Protein AF-0000000084433617 (afdb_homodimer)

Secondary structure (DSSP, 8-state):
-BHHHHHHH------B-SPPPPHHHHHHHHHHHHHS--GGG---EEEEEE--HHHHHHHHTSSSSS-GGGGG-SEEEEEEEETTT-S-HHHHHHHHHHHHHHHHHHTT-EEEEEE-TT-B-TTS-BHHHHHHHHHT--TTEEEEEEEEEE-BSS--PPP-GGG--GGGEEE--/-BHHHHHHH------B-SPPPPHHHHHHHHHHHHHS--GGG---EEEEEE--HHHHHHHHTSSSSS-GGGGG-SEEEEEEEETTT-S-HHHHHHHHHHHHHHHHHHTT-EEEEEE-TT-B-TTS-BHHHHHHHHHT--TTEEEEEEEEEE-BSS--PPP-GGG--GGGEEE--

Organism: NCBI:txid230361

pLDDT: mean 98.03, std 2.32, range [72.56, 98.94]

Solvent-accessible surface area (backbone atoms only — not comparable to full-atom values): 17835 Å² total; per-residue (Å²): 86,42,43,80,56,41,62,28,50,54,63,78,40,70,48,46,40,90,52,75,69,45,70,67,57,51,49,51,23,49,49,34,30,57,53,36,70,34,78,91,68,55,66,42,55,34,39,38,36,42,54,40,62,71,57,32,40,54,60,14,56,35,35,58,70,85,29,59,52,40,46,56,34,49,34,32,35,44,41,32,18,32,53,88,64,32,92,51,38,58,46,34,45,30,32,18,50,46,36,23,52,52,40,26,46,54,72,66,34,24,27,28,83,32,78,22,56,96,36,36,19,75,85,64,43,52,17,39,58,51,50,32,61,75,72,68,54,60,84,56,48,43,40,50,36,34,37,33,29,18,28,53,56,73,83,75,83,53,60,56,84,82,73,46,65,71,84,38,57,40,76,75,90,86,42,45,80,57,41,62,28,48,54,63,79,40,71,49,46,41,89,52,73,68,47,71,68,57,51,48,53,24,50,50,34,31,55,55,37,72,35,77,92,67,57,66,41,54,34,38,37,35,42,54,39,64,69,57,33,41,55,59,15,55,35,35,57,70,84,28,61,51,40,47,57,34,48,34,34,35,44,40,31,18,31,52,88,63,32,92,52,38,57,46,34,44,30,31,17,50,46,36,23,50,52,40,26,46,54,74,65,33,26,27,30,83,30,77,22,56,96,36,36,18,76,86,64,44,53,16,38,59,50,50,32,61,74,72,66,54,62,82,57,47,43,41,50,34,34,38,32,28,18,29,53,56,74,85,75,84,52,59,55,83,81,73,46,65,71,84,39,55,39,77,77,93

Sequence (346 aa):
MEFDDLILKRRSIRKFTHDKVSKDQLNKILEAGLLAPTAMNRKPCNFLIVTNKDKLVELSEVKEHGSKFLKDADKAIVVTASTLEADTWIEDSSIALTFMHLMAANIGVGSCWIQMHLRKSSGGENSEKLVRDIVKIDEHYRIVGILALGIPDGDVKPHTLEDIDKNKVHFLFMEFDDLILKRRSIRKFTHDKVSKDQLNKILEAGLLAPTAMNRKPCNFLIVTNKDKLVELSEVKEHGSKFLKDADKAIVVTASTLEADTWIEDSSIALTFMHLMAANIGVGSCWIQMHLRKSSGGENSEKLVRDIVKIDEHYRIVGILALGIPDGDVKPHTLEDIDKNKVHFLF

Foldseek 3Di:
DDPVVLQQAQDQFLAFDPDAQDPVLVVQLVVQLQPFADDVNLSFKDKDKAQDLVLQCQLLQFFADDRVSSSVFRMKIFIKGACVRDVCRLVSSVRSLVSSSSSCSVVQKHKHWAAQPPGGGPVRHRSQVSNCVSSVHDPRITTGTMMGIHHHDDGDRTHDPVPDDCVVDDDDD/DDPVVLQQAQDQFLAFDPDAQDPVLVVQLVVLLQPFADVVNLSFKDKDKAQDLV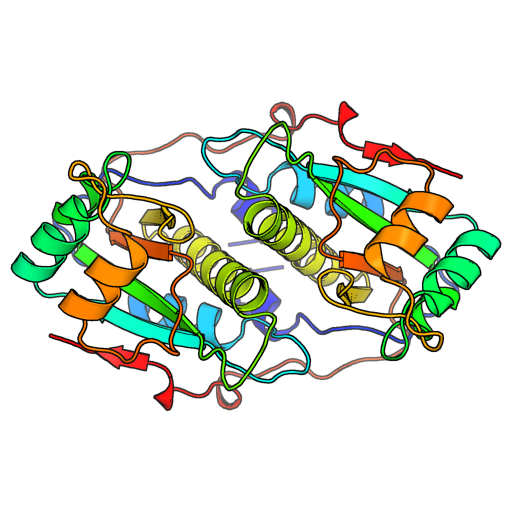LQCQLLQFFADDRVSSSVFRMKIFIKGACVRDVCRLVSSVRSLVSSSSSCSVVQKHKHWAAQPPGGGPVRHRSQVSNCVSRVHDPRITTGTMMGIHHHDDGDRTHDPVPDDCVVDDDDD

InterPro domains:
  IPR000415 Nitroreductase-like [G3DSA:3.40.109.10] (5-172)
  IPR000415 Nitroreductase-like [SSF55469] (1-165)
  IPR029479 Nitroreductase [PF00881] (7-61)
  IPR029479 Nitroreductase [PF00881] (65-150)

Radius of gyration: 19.4 Å; Cα contacts (8 Å, |Δi|>4): 755; chains: 2; bounding box: 39×54×44 Å

Structure (mmCIF, N/CA/C/O backbone):
data_AF-0000000084433617-model_v1
#
loop_
_entity.id
_entity.type
_entity.pdbx_description
1 polymer 'Nitroreductase family protein'
#
loop_
_atom_site.group_PDB
_atom_site.id
_atom_site.type_symbol
_atom_site.label_atom_id
_atom_site.label_alt_id
_atom_site.label_comp_id
_atom_site.label_asym_id
_atom_site.label_entity_id
_atom_site.label_seq_id
_atom_site.pdbx_PDB_ins_code
_atom_site.Cartn_x
_atom_site.Cartn_y
_atom_site.Cartn_z
_atom_site.occupancy
_atom_site.B_iso_or_equiv
_atom_site.auth_seq_id
_atom_site.auth_comp_id
_atom_site.auth_asym_id
_atom_site.auth_atom_id
_atom_site.pdbx_PDB_model_num
ATOM 1 N N . MET A 1 1 ? -16.859 7.016 -6.199 1 96 1 MET A N 1
ATOM 2 C CA . MET A 1 1 ? -16.469 6.832 -7.598 1 96 1 MET A CA 1
ATOM 3 C C . MET A 1 1 ? -16.094 5.379 -7.875 1 96 1 MET A C 1
ATOM 5 O O . MET A 1 1 ? -15.773 4.633 -6.949 1 96 1 MET A O 1
ATOM 9 N N . GLU A 1 2 ? -16.172 4.965 -9.172 1 98.5 2 GLU A N 1
ATOM 10 C CA . GLU A 1 2 ? -15.734 3.629 -9.562 1 98.5 2 GLU A CA 1
ATOM 11 C C . GLU A 1 2 ? -14.211 3.504 -9.461 1 98.5 2 GLU A C 1
ATOM 13 O O . GLU A 1 2 ? -13.484 4.441 -9.797 1 98.5 2 GLU A O 1
ATOM 18 N N . PHE A 1 3 ? -13.805 2.328 -9.078 1 98.88 3 PHE A N 1
ATOM 19 C CA . PHE A 1 3 ? -12.391 2.131 -8.805 1 98.88 3 PHE A CA 1
ATOM 20 C C . PHE A 1 3 ? -11.555 2.363 -10.062 1 98.88 3 PHE A C 1
ATOM 22 O O . PHE A 1 3 ? -10.469 2.936 -10 1 98.88 3 PHE A O 1
ATOM 29 N N . ASP A 1 4 ? -12 1.999 -11.273 1 98.44 4 ASP A N 1
ATOM 30 C CA . ASP A 1 4 ? -11.281 2.188 -12.531 1 98.44 4 ASP A CA 1
ATOM 31 C C . ASP A 1 4 ? -10.969 3.664 -12.766 1 98.44 4 ASP A C 1
ATOM 33 O O . ASP A 1 4 ? -9.891 4.004 -13.25 1 98.44 4 ASP A O 1
ATOM 37 N N . ASP A 1 5 ? -11.891 4.461 -12.43 1 98.44 5 ASP A N 1
ATOM 38 C CA . ASP A 1 5 ? -11.703 5.902 -12.586 1 98.44 5 ASP A CA 1
ATOM 39 C C . ASP A 1 5 ? -10.797 6.461 -11.492 1 98.44 5 ASP A C 1
ATOM 41 O O . ASP A 1 5 ? -10 7.367 -11.742 1 98.44 5 ASP A O 1
ATOM 45 N N . LEU A 1 6 ? -10.93 5.914 -10.312 1 98.81 6 LEU A N 1
ATOM 46 C CA . LEU A 1 6 ? -10.242 6.422 -9.133 1 98.81 6 LEU A CA 1
ATOM 47 C C . LEU A 1 6 ? -8.727 6.297 -9.297 1 98.81 6 LEU A C 1
ATOM 49 O O . LEU A 1 6 ? -7.984 7.23 -8.977 1 98.81 6 LEU A O 1
ATOM 53 N N . ILE A 1 7 ? -8.227 5.172 -9.828 1 98.62 7 ILE A N 1
ATOM 54 C CA . ILE A 1 7 ? -6.785 4.934 -9.883 1 98.62 7 ILE A CA 1
ATOM 55 C C . ILE A 1 7 ? -6.164 5.789 -10.984 1 98.62 7 ILE A C 1
ATOM 57 O O . ILE A 1 7 ? -4.949 5.996 -11.008 1 98.62 7 ILE A O 1
ATOM 61 N N . LEU A 1 8 ? -6.945 6.281 -11.922 1 98.56 8 LEU A N 1
ATOM 62 C CA . LEU A 1 8 ? -6.461 7.242 -12.906 1 98.56 8 LEU A CA 1
ATOM 63 C C . LEU A 1 8 ? -6.465 8.656 -12.328 1 98.56 8 LEU A C 1
ATOM 65 O O . LEU A 1 8 ? -5.551 9.438 -12.594 1 98.56 8 LEU A O 1
ATOM 69 N N . LYS A 1 9 ? -7.418 8.961 -11.531 1 98.12 9 LYS A N 1
ATOM 70 C CA . LYS A 1 9 ? -7.68 10.32 -11.055 1 98.12 9 LYS A CA 1
ATOM 71 C C . LYS A 1 9 ? -6.773 10.672 -9.875 1 98.12 9 LYS A C 1
ATOM 73 O O . LYS A 1 9 ? -6.43 11.836 -9.68 1 98.12 9 LYS A O 1
ATOM 78 N N . ARG A 1 10 ? -6.473 9.688 -9.047 1 98.19 10 ARG A N 1
ATOM 79 C CA . ARG A 1 10 ? -5.68 9.945 -7.852 1 98.19 10 ARG A CA 1
ATOM 80 C C . ARG A 1 10 ? -4.367 10.633 -8.203 1 98.19 10 ARG A C 1
ATOM 82 O O . ARG A 1 10 ? -3.656 10.203 -9.109 1 98.19 10 ARG A O 1
ATOM 89 N N . ARG A 1 11 ? -4.055 11.727 -7.602 1 98.5 11 ARG A N 1
ATOM 90 C C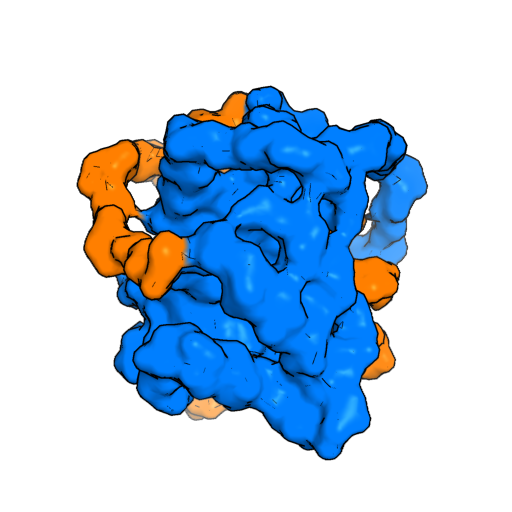A . ARG A 1 11 ? -2.812 12.492 -7.695 1 98.5 11 ARG A CA 1
ATOM 91 C C . ARG A 1 11 ? -2.32 12.914 -6.316 1 98.5 11 ARG A C 1
ATOM 93 O O . ARG A 1 11 ? -3.113 13.047 -5.383 1 98.5 11 ARG A O 1
ATOM 100 N N . SER A 1 12 ? -1.002 13.078 -6.25 1 98.5 12 SER A N 1
ATOM 101 C CA . SER A 1 12 ? -0.467 13.773 -5.078 1 98.5 12 SER A CA 1
ATOM 102 C C . SER A 1 12 ? -0.757 15.266 -5.141 1 98.5 12 SER A C 1
ATOM 104 O O . SER A 1 12 ? -0.246 15.969 -6.016 1 98.5 12 SER A O 1
ATOM 106 N N . ILE A 1 13 ? -1.595 15.703 -4.23 1 98.75 13 ILE A N 1
ATOM 107 C CA . ILE A 1 13 ? -2.006 17.109 -4.195 1 98.75 13 ILE A CA 1
ATOM 108 C C . ILE A 1 13 ? -1.221 17.844 -3.111 1 98.75 13 ILE A C 1
ATOM 110 O O . ILE A 1 13 ? -1.267 17.469 -1.938 1 98.75 13 ILE A O 1
ATOM 114 N N . ARG A 1 14 ? -0.536 18.969 -3.477 1 98.5 14 ARG A N 1
ATOM 115 C CA . ARG A 1 14 ? 0.363 19.641 -2.543 1 98.5 14 ARG A CA 1
ATOM 116 C C . ARG A 1 14 ? -0.031 21.094 -2.359 1 98.5 14 ARG A C 1
ATOM 118 O O . ARG A 1 14 ? 0.635 21.844 -1.634 1 98.5 14 ARG A O 1
ATOM 125 N N . LYS A 1 15 ? -1.048 21.484 -3.086 1 98.69 15 LYS A N 1
ATOM 126 C CA . LYS A 1 15 ? -1.619 22.828 -2.949 1 98.69 15 LYS A CA 1
ATOM 127 C C . LYS A 1 15 ? -3.062 22.766 -2.455 1 98.69 15 LYS A C 1
ATOM 129 O O . LYS A 1 15 ? -3.902 22.094 -3.068 1 98.69 15 LYS A O 1
ATOM 134 N N . PHE A 1 16 ? -3.363 23.516 -1.394 1 98.75 16 PHE A N 1
ATOM 135 C CA . PHE A 1 16 ? -4.66 23.422 -0.739 1 98.75 16 PHE A CA 1
ATOM 136 C C . PHE A 1 16 ? -5.312 24.797 -0.618 1 98.75 16 PHE A C 1
ATOM 138 O O . PHE A 1 16 ? -4.617 25.812 -0.498 1 98.75 16 PHE A O 1
ATOM 145 N N . THR A 1 17 ? -6.625 24.828 -0.704 1 98.5 17 THR A N 1
ATOM 146 C CA . THR A 1 17 ? -7.371 26.016 -0.335 1 98.5 17 THR A CA 1
ATOM 147 C C . THR A 1 17 ? -7.414 26.188 1.181 1 98.5 17 THR A C 1
ATOM 149 O O . THR A 1 17 ? -6.812 25.406 1.914 1 98.5 17 THR A O 1
ATOM 152 N N . HIS A 1 18 ? -8.195 27.188 1.633 1 97.75 18 HIS A N 1
ATOM 153 C CA . HIS A 1 18 ? -8.336 27.422 3.066 1 97.75 18 HIS A CA 1
ATOM 154 C C . HIS A 1 18 ? -9.547 26.672 3.627 1 97.75 18 HIS A C 1
ATOM 156 O O . HIS A 1 18 ? -9.773 26.672 4.84 1 97.75 18 HIS A O 1
ATOM 162 N N . ASP A 1 19 ? -10.289 26.047 2.76 1 98.12 19 ASP A N 1
ATOM 163 C CA . ASP A 1 19 ? -11.453 25.281 3.217 1 98.12 19 ASP A CA 1
ATOM 164 C C . ASP A 1 19 ? -11.031 24.094 4.07 1 98.12 19 ASP A C 1
ATOM 166 O O . ASP A 1 19 ? -9.953 23.531 3.871 1 98.12 19 ASP A O 1
ATOM 170 N N . LYS A 1 20 ? -11.922 23.719 4.941 1 98.38 20 LYS A N 1
ATOM 171 C CA . LYS A 1 20 ? -11.609 22.656 5.883 1 98.38 20 LYS A CA 1
ATOM 172 C C . LYS A 1 20 ? -12.094 21.297 5.367 1 98.38 20 LYS A C 1
ATOM 174 O O . LYS A 1 20 ? -13.133 21.219 4.715 1 98.38 20 LYS A O 1
ATOM 179 N N . VAL A 1 21 ? -11.297 20.297 5.602 1 98.75 21 VAL A N 1
ATOM 180 C CA . VAL A 1 21 ? -11.781 18.922 5.477 1 98.75 21 VAL A CA 1
ATOM 181 C C . VAL A 1 21 ? -12.82 18.641 6.562 1 98.75 21 VAL A C 1
ATOM 183 O O . VAL A 1 21 ? -12.523 18.766 7.754 1 98.75 21 VAL A O 1
ATOM 186 N N . SER A 1 22 ? -13.984 18.25 6.211 1 98.75 22 SER A N 1
ATOM 187 C CA . SER A 1 22 ? -15.055 18.062 7.18 1 98.75 22 SER A CA 1
ATOM 188 C C . SER A 1 22 ? -14.797 16.844 8.062 1 98.75 22 SER A C 1
ATOM 190 O O . SER A 1 22 ? -13.969 15.992 7.719 1 98.75 22 SER A O 1
ATOM 192 N N . LYS A 1 23 ? -15.516 16.828 9.141 1 98.12 23 LYS A N 1
ATOM 193 C CA . LYS A 1 23 ? -15.43 15.688 10.039 1 98.12 23 LYS A CA 1
ATOM 194 C C . LYS A 1 23 ? -15.828 14.398 9.32 1 98.12 23 LYS A C 1
ATOM 196 O O . LYS A 1 23 ? -15.188 13.359 9.5 1 98.12 23 LYS A O 1
ATOM 201 N N . ASP A 1 24 ? -16.844 14.5 8.531 1 98.56 24 ASP A N 1
ATOM 202 C CA . ASP A 1 24 ? -17.312 13.336 7.797 1 98.56 24 ASP A CA 1
ATOM 203 C C . ASP A 1 24 ? -16.266 12.852 6.801 1 98.56 24 ASP A C 1
ATOM 205 O O . ASP A 1 24 ? -16.016 11.648 6.688 1 98.56 24 ASP A O 1
ATOM 209 N N . GLN A 1 25 ? -15.664 13.781 6.109 1 98.81 25 GLN A N 1
ATOM 210 C CA . GLN A 1 25 ? -14.609 13.438 5.168 1 98.81 25 GLN A CA 1
ATOM 211 C C . GLN A 1 25 ? -13.438 12.766 5.879 1 98.81 25 GLN A C 1
ATOM 213 O O . GLN A 1 25 ? -12.938 11.734 5.426 1 98.81 25 GLN A O 1
ATOM 218 N N . LEU A 1 26 ? -13.008 13.336 6.984 1 98.81 26 LEU A N 1
ATOM 219 C CA . LEU A 1 26 ? -11.914 12.758 7.754 1 98.81 26 LEU A CA 1
ATOM 220 C C . LEU A 1 26 ? -12.266 11.352 8.227 1 98.81 26 LEU A C 1
ATOM 222 O O . LEU A 1 26 ? -11.438 10.438 8.141 1 98.81 26 LEU A O 1
ATOM 226 N N . ASN A 1 27 ? -13.484 11.203 8.68 1 98.5 27 ASN A N 1
ATOM 227 C CA . ASN A 1 27 ? -13.914 9.891 9.164 1 98.5 27 ASN A CA 1
ATOM 228 C C . ASN A 1 27 ? -13.859 8.836 8.062 1 98.5 27 ASN A C 1
ATOM 230 O O . ASN A 1 27 ? -13.422 7.711 8.297 1 98.5 27 ASN A O 1
ATOM 234 N N . LYS A 1 28 ? -14.266 9.188 6.891 1 98.75 28 LYS A N 1
ATOM 235 C CA . LYS A 1 28 ? -14.219 8.258 5.762 1 98.75 28 LYS A CA 1
ATOM 236 C C . LYS A 1 28 ? -12.781 7.863 5.434 1 98.75 28 LYS A C 1
ATOM 238 O O . LYS A 1 28 ? -12.508 6.695 5.156 1 98.75 28 LYS A O 1
ATOM 243 N N . ILE A 1 29 ? -11.922 8.812 5.461 1 98.94 29 ILE A N 1
ATOM 244 C CA . ILE A 1 29 ? -10.516 8.555 5.172 1 98.94 29 ILE A CA 1
ATOM 245 C C . ILE A 1 29 ? -9.93 7.625 6.234 1 98.94 29 ILE A C 1
ATOM 247 O O . ILE A 1 29 ? -9.234 6.66 5.91 1 98.94 29 ILE A O 1
ATOM 251 N N . LEU A 1 30 ? -10.273 7.848 7.496 1 98.88 30 LEU A N 1
ATOM 252 C CA . LEU A 1 30 ? -9.781 7.023 8.594 1 98.88 30 LEU A CA 1
ATOM 253 C C . LEU A 1 30 ? -10.367 5.621 8.523 1 98.88 30 LEU A C 1
ATOM 255 O O . LEU A 1 30 ? -9.672 4.637 8.789 1 98.88 30 LEU A O 1
ATOM 259 N N . GLU A 1 31 ? -11.648 5.531 8.18 1 98.81 31 GLU A N 1
ATOM 260 C CA . GLU A 1 31 ? -12.273 4.227 8.008 1 98.81 31 GLU A CA 1
ATOM 261 C C . GLU A 1 31 ? -11.539 3.387 6.973 1 98.81 31 GLU A C 1
ATOM 263 O O . GLU A 1 31 ? -11.328 2.189 7.172 1 98.81 31 GLU A O 1
ATOM 268 N N . ALA A 1 32 ? -11.125 4.008 5.883 1 98.88 32 ALA A N 1
ATOM 269 C CA . ALA A 1 32 ? -10.375 3.297 4.855 1 98.88 32 ALA A CA 1
ATOM 270 C C . ALA A 1 32 ? -9.062 2.748 5.418 1 98.88 32 ALA A C 1
ATOM 272 O O . ALA A 1 32 ? -8.711 1.594 5.168 1 98.88 32 ALA A O 1
ATOM 273 N N . GLY A 1 33 ? -8.352 3.562 6.184 1 98.88 33 GLY A N 1
ATOM 274 C CA . GLY A 1 33 ? -7.125 3.104 6.812 1 98.88 33 GLY A CA 1
ATOM 275 C C . GLY A 1 33 ? -7.336 1.938 7.758 1 98.88 33 GLY A C 1
ATOM 276 O O . GLY A 1 33 ? -6.531 1.008 7.797 1 98.88 33 GLY A O 1
ATOM 277 N N . LEU A 1 34 ? -8.422 1.98 8.477 1 98.81 34 LEU A N 1
ATOM 278 C CA . LEU A 1 34 ? -8.711 0.968 9.484 1 98.81 34 LEU A CA 1
ATOM 279 C C . LEU A 1 34 ? -9.164 -0.334 8.836 1 98.81 34 LEU A C 1
ATOM 281 O O . LEU A 1 34 ? -9.07 -1.403 9.438 1 98.81 34 LEU A O 1
ATOM 285 N N . LEU A 1 35 ? -9.664 -0.259 7.621 1 98.69 35 LEU A N 1
ATOM 286 C CA . LEU A 1 35 ? -10.125 -1.436 6.891 1 98.69 35 LEU A CA 1
ATOM 287 C C . LEU A 1 35 ? -8.977 -2.064 6.102 1 98.69 35 LEU A C 1
ATOM 289 O O . LEU A 1 35 ? -9.117 -3.176 5.582 1 98.69 35 LEU A O 1
ATOM 293 N N . ALA A 1 36 ? -7.836 -1.339 5.969 1 98.75 36 ALA A N 1
ATOM 294 C CA . ALA A 1 36 ? -6.699 -1.86 5.215 1 98.75 36 ALA A CA 1
ATOM 295 C C . ALA A 1 36 ? -6.227 -3.193 5.789 1 98.75 36 ALA A C 1
ATOM 297 O O . ALA A 1 36 ? -6.164 -3.363 7.008 1 98.75 36 ALA A O 1
ATOM 298 N N . PRO A 1 37 ? -5.926 -4.188 4.926 1 98.69 37 PRO A N 1
ATOM 299 C CA . PRO A 1 37 ? -5.398 -5.457 5.434 1 98.69 37 PRO A CA 1
ATOM 300 C C . PRO A 1 37 ? -4.004 -5.32 6.039 1 98.69 37 PRO A C 1
ATOM 302 O O . PRO A 1 37 ? -3.268 -4.391 5.691 1 98.69 37 PRO A O 1
ATOM 305 N N . THR A 1 38 ? -3.684 -6.223 6.988 1 98.56 38 THR A N 1
ATOM 306 C CA . THR A 1 38 ? -2.355 -6.344 7.578 1 98.56 38 THR A CA 1
ATOM 307 C C . THR A 1 38 ? -1.924 -7.809 7.637 1 98.56 38 THR A C 1
ATOM 309 O O . THR A 1 38 ? -2.76 -8.711 7.57 1 98.56 38 THR A O 1
ATOM 312 N N . ALA A 1 39 ? -0.597 -7.934 7.633 1 98.31 39 ALA A N 1
ATOM 313 C CA . ALA A 1 39 ? -0.086 -9.289 7.801 1 98.31 39 ALA A CA 1
ATOM 314 C C . ALA A 1 39 ? -0.7 -9.961 9.023 1 98.31 39 ALA A C 1
ATOM 316 O O . ALA A 1 39 ? -0.692 -9.391 10.117 1 98.31 39 ALA A O 1
ATOM 317 N N . MET A 1 40 ? -1.353 -11.109 8.766 1 97.38 40 MET A N 1
ATOM 318 C CA . MET A 1 40 ? -1.927 -11.945 9.812 1 97.38 40 MET A CA 1
ATOM 319 C C . MET A 1 40 ? -3.004 -11.188 10.586 1 97.38 40 MET A C 1
ATOM 321 O O . MET A 1 40 ? -3.328 -11.539 11.719 1 97.38 40 MET A O 1
ATOM 325 N N . ASN A 1 41 ? -3.457 -10.102 10.023 1 97.19 41 ASN A N 1
ATOM 326 C CA . ASN A 1 41 ? -4.5 -9.289 10.633 1 97.19 41 ASN A CA 1
ATOM 327 C C . ASN A 1 41 ? -4.082 -8.781 12.016 1 97.19 41 ASN A C 1
ATOM 329 O O . ASN A 1 41 ? -4.906 -8.703 12.922 1 97.19 41 ASN A O 1
ATOM 333 N N . ARG A 1 42 ? -2.812 -8.406 12.141 1 98.19 42 ARG A N 1
ATOM 334 C CA . ARG A 1 42 ? -2.268 -7.992 13.43 1 98.19 42 ARG A CA 1
ATOM 335 C C . ARG A 1 42 ? -2.643 -6.547 13.742 1 98.19 42 ARG A C 1
ATOM 337 O O . ARG A 1 42 ? -2.564 -6.113 14.898 1 98.19 42 ARG A O 1
ATOM 344 N N . LYS A 1 43 ? -2.961 -5.762 12.766 1 98.31 43 LYS A N 1
ATOM 345 C CA . LYS A 1 43 ? -3.445 -4.391 12.898 1 98.31 43 LYS A CA 1
ATOM 346 C C . LYS A 1 43 ? -2.486 -3.547 13.734 1 98.31 43 LYS A C 1
ATOM 348 O O . LYS A 1 43 ? -2.889 -2.939 14.727 1 98.31 43 LYS A O 1
ATOM 353 N N . PRO A 1 44 ? -1.208 -3.432 13.273 1 98.81 44 PRO A N 1
ATOM 354 C CA . PRO A 1 44 ? -0.215 -2.717 14.078 1 98.81 44 PRO A CA 1
ATOM 355 C C . PRO A 1 44 ? -0.33 -1.199 13.945 1 98.81 44 PRO A C 1
ATOM 357 O O . PRO A 1 44 ? 0.303 -0.461 14.703 1 98.81 44 PRO A O 1
ATOM 360 N N . CYS A 1 45 ? -1.11 -0.699 13.039 1 98.88 45 CYS A N 1
ATOM 361 C CA . CYS A 1 45 ? -1.102 0.711 12.672 1 98.88 45 CYS A CA 1
ATOM 362 C C . CYS A 1 45 ? -1.989 1.527 13.602 1 98.88 45 CYS A C 1
ATOM 364 O O . CYS A 1 45 ? -3.037 1.052 14.039 1 98.88 45 CYS A O 1
ATOM 366 N N . ASN A 1 46 ? -1.553 2.711 13.883 1 98.81 46 ASN A N 1
ATOM 367 C CA . ASN A 1 46 ? -2.311 3.777 14.523 1 98.81 46 ASN A CA 1
ATOM 368 C C . ASN A 1 46 ? -2.264 5.07 13.719 1 98.81 46 ASN A C 1
ATOM 370 O O . ASN A 1 46 ? -1.305 5.312 12.984 1 98.81 46 ASN A O 1
ATOM 374 N N . PHE A 1 47 ? -3.309 5.848 13.898 1 98.88 47 PHE A N 1
ATOM 375 C CA . PHE A 1 47 ? -3.461 7.074 13.125 1 98.88 47 PHE A CA 1
ATOM 376 C C . PHE A 1 47 ? -3.555 8.281 14.047 1 98.88 47 PHE A C 1
ATOM 378 O O . PHE A 1 47 ? -4.535 8.438 14.781 1 98.88 47 PHE A O 1
ATOM 385 N N . LEU A 1 48 ? -2.527 9.102 14.039 1 98.81 48 LEU A N 1
ATOM 386 C CA . LEU A 1 48 ? -2.492 10.328 14.828 1 98.81 48 LEU A CA 1
ATOM 387 C C . LEU A 1 48 ? -2.908 11.531 13.992 1 98.81 48 LEU A C 1
ATOM 389 O O . LEU A 1 48 ? -2.221 11.891 13.031 1 98.81 48 LEU A O 1
ATOM 393 N N . ILE A 1 49 ? -4.016 12.156 14.344 1 98.81 49 ILE A N 1
ATOM 394 C CA . ILE A 1 49 ? -4.539 13.289 13.594 1 98.81 49 ILE A CA 1
ATOM 395 C C . ILE A 1 49 ? -3.967 14.594 14.148 1 98.81 49 ILE A C 1
ATOM 397 O O . ILE A 1 49 ? -4.074 14.859 15.352 1 98.81 49 ILE A O 1
ATOM 401 N N . VAL A 1 50 ? -3.375 15.344 13.289 1 98.44 50 VAL A N 1
ATOM 402 C CA . VAL A 1 50 ? -2.812 16.641 13.648 1 98.44 50 VAL A CA 1
ATOM 403 C C . VAL A 1 50 ? -3.625 17.75 13 1 98.44 50 VAL A C 1
ATOM 405 O O . VAL A 1 50 ? -3.709 17.828 11.766 1 98.44 50 VAL A O 1
ATOM 408 N N . THR A 1 51 ? -4.203 18.625 13.812 1 96.75 51 THR A N 1
ATOM 409 C CA . THR A 1 51 ? -5.012 19.734 13.289 1 96.75 51 THR A CA 1
ATOM 410 C C . THR A 1 51 ? -4.43 21.078 13.711 1 96.75 51 THR A C 1
ATOM 412 O O . THR A 1 51 ? -4.801 22.109 13.156 1 96.75 51 THR A O 1
ATOM 415 N N . ASN A 1 52 ? -3.535 20.969 14.703 1 96.75 52 ASN A N 1
ATOM 416 C CA . ASN A 1 52 ? -2.9 22.188 15.188 1 96.75 52 ASN A CA 1
ATOM 417 C C . ASN A 1 52 ? -1.95 22.781 14.148 1 96.75 52 ASN A C 1
ATOM 419 O O . ASN A 1 52 ? -1.017 22.109 13.703 1 96.75 52 ASN A O 1
ATOM 423 N N . LYS A 1 53 ? -2.145 24.062 13.828 1 96.94 53 LYS A N 1
ATOM 424 C CA . LYS A 1 53 ? -1.382 24.703 12.758 1 96.94 53 LYS A CA 1
ATOM 425 C C . LYS A 1 53 ? 0.097 24.797 13.125 1 96.94 53 LYS A C 1
ATOM 427 O O . LYS A 1 53 ? 0.965 24.641 12.266 1 96.94 53 LYS A O 1
ATOM 432 N N . ASP A 1 54 ? 0.394 25.078 14.328 1 97.38 54 ASP A N 1
ATOM 433 C CA . ASP A 1 54 ? 1.789 25.156 14.75 1 97.38 54 ASP A CA 1
ATOM 434 C C . ASP A 1 54 ? 2.496 23.812 14.586 1 97.38 54 ASP A C 1
ATOM 436 O O . ASP A 1 54 ? 3.66 23.766 14.18 1 97.38 54 ASP A O 1
ATOM 440 N N . LYS A 1 55 ? 1.805 22.75 14.906 1 97.88 55 LYS A N 1
ATOM 441 C CA . LYS A 1 55 ? 2.379 21.406 14.758 1 97.88 55 LYS A CA 1
ATOM 442 C C . LYS A 1 55 ? 2.549 21.047 13.289 1 97.88 55 LYS A C 1
ATOM 444 O O . LYS A 1 55 ? 3.518 20.375 12.922 1 97.88 55 LYS A O 1
ATOM 449 N N . LEU A 1 56 ? 1.598 21.438 12.492 1 98.31 56 LEU A N 1
ATOM 450 C CA . LEU A 1 56 ? 1.747 21.203 11.062 1 98.31 56 LEU A CA 1
ATOM 451 C C . LEU A 1 56 ? 2.986 21.906 10.523 1 98.31 56 LEU A C 1
ATOM 453 O O . LEU A 1 56 ? 3.711 21.359 9.688 1 98.31 56 LEU A O 1
ATOM 457 N N . VAL A 1 57 ? 3.23 23.125 10.992 1 98.44 57 VAL A N 1
ATOM 458 C CA . VAL A 1 57 ? 4.418 23.859 10.578 1 98.44 57 VAL A CA 1
ATOM 459 C C . VAL A 1 57 ? 5.672 23.125 11.047 1 98.44 57 VAL A C 1
ATOM 461 O O . VAL A 1 57 ? 6.621 22.953 10.273 1 98.44 57 VAL A O 1
ATOM 464 N N . GLU A 1 58 ? 5.68 22.672 12.305 1 98 58 GLU A N 1
ATOM 465 C CA . GLU A 1 58 ? 6.816 21.906 12.812 1 98 58 GLU A CA 1
ATOM 466 C C . GLU A 1 58 ? 7.07 20.672 11.969 1 98 58 GLU A C 1
ATOM 468 O O . GLU A 1 58 ? 8.211 20.391 11.586 1 98 58 GLU A O 1
ATOM 473 N N . LEU A 1 59 ? 6.039 19.938 11.672 1 98.56 59 LEU A N 1
ATOM 474 C CA . LEU A 1 59 ? 6.148 18.703 10.906 1 98.56 59 LEU A CA 1
ATOM 475 C C . LEU A 1 59 ? 6.645 18.984 9.492 1 98.56 59 LEU A C 1
ATOM 477 O O . LEU A 1 59 ? 7.328 18.141 8.891 1 98.56 59 LEU A O 1
ATOM 481 N N . SER A 1 60 ? 6.32 20.141 8.938 1 98.62 60 SER A N 1
ATOM 482 C CA . SER A 1 60 ? 6.719 20.484 7.578 1 98.62 60 SER A CA 1
ATOM 483 C C . SER A 1 60 ? 8.227 20.656 7.473 1 98.62 60 SER A C 1
ATOM 485 O O . SER A 1 60 ? 8.789 20.641 6.371 1 98.62 60 SER A O 1
ATOM 487 N N . GLU A 1 61 ? 8.906 20.719 8.586 1 98.38 61 GLU A N 1
ATOM 488 C CA . GLU A 1 61 ? 10.328 21.062 8.602 1 98.38 61 GLU A CA 1
ATOM 489 C C . GLU A 1 61 ? 11.172 19.844 8.945 1 98.38 61 GLU A C 1
ATOM 491 O O . GLU A 1 61 ? 12.406 19.922 8.984 1 98.38 61 GLU A O 1
ATOM 496 N N . VAL A 1 62 ? 10.602 18.719 9.133 1 98.25 62 VAL A N 1
ATOM 497 C CA . VAL A 1 62 ? 11.328 17.578 9.68 1 98.25 62 VAL A CA 1
ATOM 498 C C . VAL A 1 62 ? 12.031 16.828 8.555 1 98.25 62 VAL A C 1
ATOM 500 O O . VAL A 1 62 ? 12.719 15.82 8.797 1 98.25 62 VAL A O 1
ATOM 503 N N . LYS A 1 63 ? 11.805 17.188 7.344 1 97.44 63 LYS A N 1
ATOM 504 C CA . LYS A 1 63 ? 12.453 16.609 6.168 1 97.44 63 LYS A CA 1
ATOM 505 C C . LYS A 1 63 ? 13.156 17.688 5.344 1 97.44 63 LYS A C 1
ATOM 507 O O . LYS A 1 63 ? 12.688 18.828 5.273 1 97.44 63 LYS A O 1
ATOM 512 N N . GLU A 1 64 ? 14.242 17.25 4.68 1 97.19 64 GLU A N 1
ATOM 513 C CA . GLU A 1 64 ? 15.008 18.188 3.879 1 97.19 64 GLU A CA 1
ATOM 514 C C . GLU A 1 64 ? 14.203 18.672 2.674 1 97.19 64 GLU A C 1
ATOM 516 O O . GLU A 1 64 ? 14.242 19.859 2.334 1 97.19 64 GLU A O 1
ATOM 521 N N . HIS A 1 65 ? 13.531 17.719 2.035 1 96.12 65 HIS A N 1
ATOM 522 C CA . HIS A 1 65 ? 12.781 18.047 0.83 1 96.12 65 HIS A CA 1
ATOM 523 C C . HIS A 1 65 ? 11.398 17.406 0.847 1 96.12 65 HIS A C 1
ATOM 525 O O . HIS A 1 65 ? 11.211 16.344 1.429 1 96.12 65 HIS A O 1
ATOM 531 N N . GLY A 1 66 ? 10.453 18.094 0.3 1 97.12 66 GLY A N 1
ATOM 532 C CA . GLY A 1 66 ? 9.203 17.438 -0.071 1 97.12 66 GLY A CA 1
ATOM 533 C C . GLY A 1 66 ? 8.148 17.516 1.018 1 97.12 66 GLY A C 1
ATOM 534 O O . GLY A 1 66 ? 7.082 16.906 0.9 1 97.12 66 GLY A O 1
ATOM 535 N N . SER A 1 67 ? 8.359 18.312 2.109 1 98.44 67 SER A N 1
ATOM 536 C CA . SER A 1 67 ? 7.379 18.297 3.189 1 98.44 67 SER A CA 1
ATOM 537 C C . SER A 1 67 ? 6.883 19.719 3.49 1 98.44 67 SER A C 1
ATOM 539 O O . SER A 1 67 ? 5.965 19.891 4.293 1 98.44 67 SER A O 1
ATOM 541 N N . LYS A 1 68 ? 7.418 20.719 2.852 1 98.38 68 LYS A N 1
ATOM 542 C CA . LYS A 1 68 ? 7.152 22.109 3.211 1 98.38 68 LYS A CA 1
ATOM 543 C C . LYS A 1 68 ? 5.676 22.453 3.039 1 98.38 68 LYS A C 1
ATOM 545 O O . LYS A 1 68 ? 5.117 23.234 3.814 1 98.38 68 LYS A O 1
ATOM 550 N N . PHE A 1 69 ? 5.047 21.859 2.066 1 98.62 69 PHE A N 1
ATOM 551 C CA . PHE A 1 69 ? 3.658 22.188 1.77 1 98.62 69 PHE A CA 1
ATOM 552 C C . PHE A 1 69 ? 2.74 21.734 2.898 1 98.62 69 PHE A C 1
ATOM 554 O O . PHE A 1 69 ? 1.575 22.125 2.953 1 98.62 69 PHE A O 1
ATOM 561 N N . LEU A 1 70 ? 3.273 20.891 3.803 1 98.69 70 LEU A N 1
ATOM 562 C CA . LEU A 1 70 ? 2.477 20.375 4.914 1 98.69 70 LEU A CA 1
ATOM 563 C C . LEU A 1 70 ? 1.991 21.516 5.805 1 98.69 70 LEU A C 1
ATOM 565 O O . LEU A 1 70 ? 0.922 21.422 6.41 1 98.69 70 LEU A O 1
ATOM 569 N N . LYS A 1 71 ? 2.684 22.625 5.875 1 98.5 71 LYS A N 1
ATOM 570 C CA . LYS A 1 71 ? 2.299 23.766 6.703 1 98.5 71 LYS A CA 1
ATOM 571 C C . LYS A 1 71 ? 0.982 24.375 6.227 1 98.5 71 LYS A C 1
ATOM 573 O O . LYS A 1 71 ? 0.288 25.047 6.996 1 98.5 71 LYS A O 1
ATOM 578 N N . ASP A 1 72 ? 0.596 24.125 4.914 1 98.44 72 ASP A N 1
ATOM 579 C CA . ASP A 1 72 ? -0.603 24.703 4.312 1 98.44 72 ASP A CA 1
ATOM 580 C C . ASP A 1 72 ? -1.752 23.688 4.309 1 98.44 72 ASP A C 1
ATOM 582 O O . ASP A 1 72 ? -2.863 24.016 3.877 1 98.44 72 ASP A O 1
ATOM 586 N N . ALA A 1 73 ? -1.481 22.453 4.773 1 98.75 73 ALA A N 1
ATOM 587 C CA . ALA A 1 73 ? -2.531 21.453 4.855 1 98.75 73 ALA A CA 1
ATOM 588 C C . ALA A 1 73 ? -3.562 21.812 5.918 1 98.75 73 ALA A C 1
ATOM 590 O O . ALA A 1 73 ? -3.268 22.578 6.84 1 98.75 73 ALA A O 1
ATOM 591 N N . ASP A 1 74 ? -4.77 21.328 5.746 1 98.75 74 ASP A N 1
ATOM 592 C CA . ASP A 1 74 ? -5.789 21.516 6.777 1 98.75 74 ASP A CA 1
ATOM 593 C C . ASP A 1 74 ? -5.523 20.594 7.973 1 98.75 74 ASP A C 1
ATOM 595 O O . ASP A 1 74 ? -5.664 21.016 9.125 1 98.75 74 ASP A O 1
ATOM 599 N N . LYS A 1 75 ? -5.203 19.328 7.695 1 98.06 75 LYS A N 1
ATOM 600 C CA . LYS A 1 75 ? -4.875 18.297 8.688 1 98.06 75 LYS A CA 1
ATOM 601 C C . LYS A 1 75 ? -3.809 17.344 8.156 1 98.06 75 LYS A C 1
ATOM 603 O O . LYS A 1 75 ? -3.482 17.375 6.965 1 98.06 75 LYS A O 1
ATOM 608 N N . ALA A 1 76 ? -3.277 16.625 9.102 1 98.81 76 ALA A N 1
ATOM 609 C CA . ALA A 1 76 ? -2.369 15.547 8.734 1 98.81 76 ALA A CA 1
ATOM 610 C C . ALA A 1 76 ? -2.662 14.289 9.547 1 98.81 76 ALA A C 1
ATOM 612 O O . ALA A 1 76 ? -3.207 14.367 10.648 1 98.81 76 ALA A O 1
ATOM 613 N N . ILE A 1 77 ? -2.396 13.203 8.961 1 98.94 77 ILE A N 1
ATOM 614 C CA . ILE A 1 77 ? -2.447 11.922 9.664 1 98.94 77 ILE A CA 1
ATOM 615 C C . ILE A 1 77 ? -1.046 11.32 9.734 1 98.94 77 ILE A C 1
ATOM 617 O O . ILE A 1 77 ? -0.466 10.961 8.711 1 98.94 77 ILE A O 1
ATOM 621 N N . VAL A 1 78 ? -0.456 11.266 10.898 1 98.94 78 VAL A N 1
ATOM 622 C CA . VAL A 1 78 ? 0.778 10.516 11.109 1 98.94 78 VAL A CA 1
ATOM 623 C C . VAL A 1 78 ? 0.461 9.031 11.273 1 98.94 78 VAL A C 1
ATOM 625 O O . VAL A 1 78 ? -0.177 8.633 12.25 1 98.94 78 VAL A O 1
ATOM 628 N N . VAL A 1 79 ? 0.912 8.234 10.352 1 98.94 79 VAL A N 1
ATOM 629 C CA . VAL A 1 79 ? 0.655 6.801 10.398 1 98.94 79 VAL A CA 1
ATOM 630 C C . VAL A 1 79 ? 1.781 6.094 11.148 1 98.94 79 VAL A C 1
ATOM 632 O O . VAL A 1 79 ? 2.932 6.102 10.703 1 98.94 79 VAL A O 1
ATOM 635 N N . THR A 1 80 ? 1.482 5.48 12.234 1 98.81 80 THR A N 1
ATOM 636 C CA . THR A 1 80 ? 2.467 4.777 13.047 1 98.81 80 THR A CA 1
ATOM 637 C C . THR A 1 80 ? 2.137 3.291 13.133 1 98.81 80 THR A C 1
ATOM 639 O O . THR A 1 80 ? 0.988 2.893 12.93 1 98.81 80 THR A O 1
ATOM 642 N N . ALA A 1 81 ? 3.17 2.52 13.352 1 98.94 81 ALA A N 1
ATOM 643 C CA . ALA A 1 81 ? 2.969 1.086 13.531 1 98.94 81 ALA A CA 1
ATOM 644 C C . ALA A 1 81 ? 3.896 0.535 14.617 1 98.94 81 ALA A C 1
ATOM 646 O O . ALA A 1 81 ? 5.078 0.887 14.664 1 98.94 81 ALA A O 1
ATOM 647 N N . SER A 1 82 ? 3.354 -0.289 15.477 1 98.81 82 SER A N 1
ATOM 648 C CA . SER A 1 82 ? 4.129 -0.897 16.547 1 98.81 82 SER A CA 1
ATOM 649 C C . SER A 1 82 ? 4.969 -2.062 16.031 1 98.81 82 SER A C 1
ATOM 651 O O . SER A 1 82 ? 4.426 -3.049 15.531 1 98.81 82 SER A O 1
ATOM 653 N N . THR A 1 83 ? 6.258 -1.98 16.234 1 98.69 83 THR A N 1
ATOM 654 C CA . THR A 1 83 ? 7.145 -3.068 15.836 1 98.69 83 THR A CA 1
ATOM 655 C C . THR A 1 83 ? 7.035 -4.234 16.812 1 98.69 83 THR A C 1
ATOM 657 O O . THR A 1 83 ? 7.508 -5.336 16.531 1 98.69 83 THR A O 1
ATOM 660 N N . LEU A 1 84 ? 6.395 -3.977 17.938 1 98.62 84 LEU A N 1
ATOM 661 C CA . LEU A 1 84 ? 6.145 -5.043 18.891 1 98.62 84 LEU A CA 1
ATOM 662 C C . LEU A 1 84 ? 4.996 -5.93 18.438 1 98.62 84 LEU A C 1
ATOM 664 O O . LEU A 1 84 ? 4.867 -7.07 18.891 1 98.62 84 LEU A O 1
ATOM 668 N N . GLU A 1 85 ? 4.203 -5.406 17.516 1 98.5 85 GLU A N 1
ATOM 669 C CA . GLU A 1 85 ? 3.033 -6.141 17.031 1 98.5 85 GLU A CA 1
ATOM 670 C C . GLU A 1 85 ? 3.318 -6.824 15.703 1 98.5 85 GLU A C 1
ATOM 672 O O . GLU A 1 85 ? 2.738 -7.867 15.398 1 98.5 85 GLU A O 1
ATOM 677 N N . ALA A 1 86 ? 4.18 -6.23 14.922 1 98.56 86 ALA A N 1
ATOM 678 C CA . ALA A 1 86 ? 4.422 -6.785 13.594 1 98.56 86 ALA A CA 1
ATOM 679 C C . ALA A 1 86 ? 5.793 -6.371 13.07 1 98.56 86 ALA A C 1
ATOM 681 O O . ALA A 1 86 ? 6.195 -5.215 13.219 1 98.56 86 ALA A O 1
ATOM 682 N N . ASP A 1 87 ? 6.512 -7.297 12.438 1 98.62 87 ASP A N 1
ATOM 683 C CA . ASP A 1 87 ? 7.766 -6.977 11.766 1 98.62 87 ASP A CA 1
ATOM 684 C C . ASP A 1 87 ? 7.516 -6.441 10.352 1 98.62 87 ASP A C 1
ATOM 686 O O . ASP A 1 87 ? 8.453 -6.023 9.664 1 98.62 87 ASP A O 1
ATOM 690 N N . THR A 1 88 ? 6.242 -6.418 9.898 1 98.81 88 THR A N 1
ATOM 691 C CA . THR A 1 88 ? 5.855 -5.926 8.578 1 98.81 88 THR A CA 1
ATOM 692 C C . THR A 1 88 ? 5.293 -4.508 8.672 1 98.81 88 THR A C 1
ATOM 694 O O . THR A 1 88 ? 4.387 -4.141 7.922 1 98.81 88 THR A O 1
ATOM 697 N N . TRP A 1 89 ? 5.84 -3.74 9.602 1 98.81 89 TRP A N 1
ATOM 698 C CA . TRP A 1 89 ? 5.289 -2.418 9.883 1 98.81 89 TRP A CA 1
ATOM 699 C C . TRP A 1 89 ? 5.379 -1.521 8.648 1 98.81 89 TRP A C 1
ATOM 701 O O . TRP A 1 89 ? 4.52 -0.661 8.438 1 98.81 89 TRP A O 1
ATOM 711 N N . ILE A 1 90 ? 6.355 -1.658 7.781 1 98.94 90 ILE A N 1
ATOM 712 C CA . ILE A 1 90 ? 6.477 -0.834 6.586 1 98.94 90 ILE A CA 1
ATOM 713 C C . ILE A 1 90 ? 5.363 -1.186 5.602 1 98.94 90 ILE A C 1
ATOM 715 O O . ILE A 1 90 ? 4.656 -0.301 5.113 1 98.94 90 ILE A O 1
ATOM 719 N N . GLU A 1 91 ? 5.215 -2.469 5.324 1 98.94 91 GLU A N 1
ATOM 720 C CA . GLU A 1 91 ? 4.18 -2.951 4.418 1 98.94 91 GLU A CA 1
ATOM 721 C C . GLU A 1 91 ? 2.789 -2.564 4.91 1 98.94 91 GLU A C 1
ATOM 723 O O . GLU A 1 91 ? 2.004 -1.97 4.172 1 98.94 91 GLU A O 1
ATOM 728 N N . ASP A 1 92 ? 2.539 -2.861 6.191 1 98.94 92 ASP A N 1
ATOM 729 C CA . ASP A 1 92 ? 1.219 -2.623 6.77 1 98.94 92 ASP A CA 1
ATOM 730 C C . ASP A 1 92 ? 0.869 -1.136 6.742 1 98.94 92 ASP A C 1
ATOM 732 O O . ASP A 1 92 ? -0.252 -0.762 6.395 1 98.94 92 ASP A O 1
ATOM 736 N N . SER A 1 93 ? 1.794 -0.306 7.09 1 98.94 93 SER A N 1
ATOM 737 C CA . SER A 1 93 ? 1.575 1.137 7.07 1 98.94 93 SER A CA 1
ATOM 738 C C . SER A 1 93 ? 1.381 1.646 5.645 1 98.94 93 SER A C 1
ATOM 740 O O . SER A 1 93 ? 0.575 2.547 5.41 1 98.94 93 SER A O 1
ATOM 742 N N . SER A 1 94 ? 2.156 1.095 4.719 1 98.94 94 SER A N 1
ATOM 743 C CA . SER A 1 94 ? 2.047 1.514 3.324 1 98.94 94 SER A CA 1
ATOM 744 C C . SER A 1 94 ? 0.676 1.175 2.75 1 98.94 94 SER A C 1
ATOM 746 O O . SER A 1 94 ? 0.095 1.968 2.008 1 98.94 94 SER A O 1
ATOM 748 N N . ILE A 1 95 ? 0.183 0.045 3.09 1 98.94 95 ILE A N 1
ATOM 749 C CA . ILE A 1 95 ? -1.15 -0.357 2.654 1 98.94 95 ILE A CA 1
ATOM 750 C C . ILE A 1 95 ? -2.191 0.604 3.227 1 98.94 95 ILE A C 1
ATOM 752 O O . ILE A 1 95 ? -3.049 1.105 2.496 1 98.94 95 ILE A O 1
ATOM 756 N N . ALA A 1 96 ? -2.082 0.875 4.52 1 98.94 96 ALA A N 1
ATOM 757 C CA . ALA A 1 96 ? -3.033 1.772 5.168 1 98.94 96 ALA A CA 1
ATOM 758 C C . ALA A 1 96 ? -2.994 3.162 4.539 1 98.94 96 ALA A C 1
ATOM 760 O O . ALA A 1 96 ? -4.039 3.752 4.258 1 98.94 96 ALA A O 1
ATOM 761 N N . LEU A 1 97 ? -1.801 3.66 4.352 1 98.94 97 LEU A N 1
ATOM 762 C CA . LEU A 1 97 ? -1.625 4.957 3.707 1 98.94 97 LEU A CA 1
ATOM 763 C C . LEU A 1 97 ? -2.246 4.961 2.314 1 98.94 97 LEU A C 1
ATOM 765 O O . LEU A 1 97 ? -2.889 5.938 1.92 1 98.94 97 LEU A O 1
ATOM 769 N N . THR A 1 98 ? -2.047 3.898 1.576 1 98.94 98 THR A N 1
ATOM 770 C CA . THR A 1 98 ? -2.598 3.787 0.23 1 98.94 98 THR A CA 1
ATOM 771 C C . THR A 1 98 ? -4.125 3.826 0.266 1 98.94 98 THR A C 1
ATOM 773 O O . THR A 1 98 ? -4.75 4.555 -0.505 1 98.94 98 THR A O 1
ATOM 776 N N . PHE A 1 99 ? -4.73 3.07 1.188 1 98.94 99 PHE A N 1
ATOM 777 C CA . PHE A 1 99 ? -6.18 3.064 1.339 1 98.94 99 PHE A CA 1
ATOM 778 C C . PHE A 1 99 ? -6.699 4.469 1.635 1 98.94 99 PHE A C 1
ATOM 780 O O . PHE A 1 99 ? -7.66 4.922 1.016 1 98.94 99 PHE A O 1
ATOM 787 N N . MET A 1 100 ? -6.059 5.145 2.514 1 98.94 100 MET A N 1
ATOM 788 C CA . MET A 1 100 ? -6.492 6.484 2.906 1 98.94 100 MET A CA 1
ATOM 789 C C . MET A 1 100 ? -6.301 7.477 1.763 1 98.94 100 MET A C 1
ATOM 791 O O . MET A 1 100 ? -7.152 8.336 1.531 1 98.94 100 MET A O 1
ATOM 795 N N . HIS A 1 101 ? -5.168 7.348 1.084 1 98.94 101 HIS A N 1
ATOM 796 C CA . HIS A 1 101 ? -4.891 8.203 -0.064 1 98.94 101 HIS A CA 1
ATOM 797 C C . HIS A 1 101 ? -5.949 8.031 -1.146 1 98.94 101 HIS A C 1
ATOM 799 O O . HIS A 1 101 ? -6.457 9.016 -1.688 1 98.94 101 HIS A O 1
ATOM 805 N N . LEU A 1 102 ? -6.301 6.824 -1.457 1 98.94 102 LEU A N 1
ATOM 806 C CA . LEU A 1 102 ? -7.332 6.523 -2.443 1 98.94 102 LEU A CA 1
ATOM 807 C C . LEU A 1 102 ? -8.688 7.047 -1.986 1 98.94 102 LEU A C 1
ATOM 809 O O . LEU A 1 102 ? -9.453 7.586 -2.787 1 98.94 102 LEU A O 1
ATOM 813 N N . MET A 1 103 ? -9.008 6.895 -0.71 1 98.94 103 MET A N 1
ATOM 814 C CA . MET A 1 103 ? -10.289 7.383 -0.206 1 98.94 103 MET A CA 1
ATOM 815 C C . MET A 1 103 ? -10.367 8.906 -0.3 1 98.94 103 MET A C 1
ATOM 817 O O . MET A 1 103 ? -11.406 9.453 -0.66 1 98.94 103 MET A O 1
ATOM 821 N N . ALA A 1 104 ? -9.281 9.578 0.041 1 98.94 104 ALA A N 1
ATOM 822 C CA . ALA A 1 104 ? -9.258 11.031 -0.097 1 98.94 104 ALA A CA 1
ATOM 823 C C . ALA A 1 104 ? -9.617 11.453 -1.518 1 98.94 104 ALA A C 1
ATOM 825 O O . ALA A 1 104 ? -10.516 12.281 -1.716 1 98.94 104 ALA A O 1
ATOM 826 N N . ALA A 1 105 ? -8.992 10.859 -2.51 1 98.88 105 ALA A N 1
ATOM 827 C CA . ALA A 1 105 ? -9.289 11.156 -3.91 1 98.88 105 ALA A CA 1
ATOM 828 C C . ALA A 1 105 ? -10.734 10.812 -4.246 1 98.88 105 ALA A C 1
ATOM 830 O O . ALA A 1 105 ? -11.406 11.562 -4.961 1 98.88 105 ALA A O 1
ATOM 831 N N . ASN A 1 106 ? -11.188 9.688 -3.707 1 98.88 106 ASN A N 1
ATOM 832 C CA . ASN A 1 106 ? -12.531 9.195 -3.953 1 98.88 106 ASN A CA 1
ATOM 833 C C . ASN A 1 106 ? -13.586 10.219 -3.549 1 98.88 106 ASN A C 1
ATOM 835 O O . ASN A 1 106 ? -14.633 10.336 -4.195 1 98.88 106 ASN A O 1
ATOM 839 N N . ILE A 1 107 ? -13.281 11.016 -2.516 1 98.75 107 ILE A N 1
ATOM 840 C CA . ILE A 1 107 ? -14.32 11.875 -1.957 1 98.75 107 ILE A CA 1
ATOM 841 C C . ILE A 1 107 ? -13.961 13.344 -2.188 1 98.75 107 ILE A C 1
ATOM 843 O O . ILE A 1 107 ? -14.484 14.234 -1.517 1 98.75 107 ILE A O 1
ATOM 847 N N . GLY A 1 108 ? -12.969 13.57 -2.98 1 98.12 108 GLY A N 1
ATOM 848 C CA . GLY A 1 108 ? -12.664 14.914 -3.43 1 98.12 108 GLY A CA 1
ATOM 849 C C . GLY A 1 108 ? -11.766 15.68 -2.473 1 98.12 108 GLY A C 1
ATOM 850 O O . GLY A 1 108 ? -11.711 16.906 -2.51 1 98.12 108 GLY A O 1
ATOM 851 N N . VAL A 1 109 ? -11.172 15.039 -1.532 1 98.88 109 VAL A N 1
ATOM 852 C CA . VAL A 1 109 ? -10.164 15.633 -0.652 1 98.88 109 VAL A CA 1
ATOM 853 C C . VAL A 1 109 ? -8.781 15.461 -1.266 1 98.88 109 VAL A C 1
ATOM 855 O O . VAL A 1 109 ? -8.453 14.391 -1.795 1 98.88 109 VAL A O 1
ATOM 858 N N . GLY A 1 110 ? -7.977 16.562 -1.293 1 98.88 110 GLY A N 1
ATOM 859 C CA . GLY A 1 110 ? -6.578 16.453 -1.681 1 98.88 110 GLY A CA 1
ATOM 860 C C . GLY A 1 110 ? -5.715 15.797 -0.618 1 98.88 110 GLY A C 1
ATOM 861 O O . GLY A 1 110 ? -5.953 15.977 0.579 1 98.88 110 GLY A O 1
ATOM 862 N N . SER A 1 111 ? -4.715 15.109 -1.061 1 98.88 111 SER A N 1
ATOM 863 C CA . SER A 1 111 ? -3.787 14.477 -0.129 1 98.88 111 SER A CA 1
ATOM 864 C C . SER A 1 111 ? -2.432 14.227 -0.783 1 98.88 111 SER A C 1
ATOM 866 O O . SER A 1 111 ? -2.32 14.219 -2.012 1 98.88 111 SER A O 1
ATOM 868 N N . CYS A 1 112 ? -1.439 14.062 0.039 1 98.88 112 CYS A N 1
ATOM 869 C CA . CYS A 1 112 ? -0.095 13.711 -0.408 1 98.88 112 CYS A CA 1
ATOM 870 C C . CYS A 1 112 ? 0.649 12.93 0.664 1 98.88 112 CYS A C 1
ATOM 872 O O . CYS A 1 112 ? 0.648 13.312 1.835 1 98.88 112 CYS A O 1
ATOM 874 N N . TRP A 1 113 ? 1.187 11.797 0.227 1 98.88 113 TRP A N 1
ATOM 875 C CA . TRP A 1 113 ? 2.072 11 1.062 1 98.88 113 TRP A CA 1
ATOM 876 C C . TRP A 1 113 ? 3.422 11.688 1.243 1 98.88 113 TRP A C 1
ATOM 878 O O . TRP A 1 113 ? 4.109 11.984 0.264 1 98.88 113 TRP A O 1
ATOM 888 N N . ILE A 1 114 ? 3.781 11.977 2.465 1 98.88 114 ILE A N 1
ATOM 889 C CA . ILE A 1 114 ? 5.102 12.5 2.801 1 98.88 114 ILE A CA 1
ATOM 890 C C . ILE A 1 114 ? 5.934 11.406 3.465 1 98.88 114 ILE A C 1
ATOM 892 O O . ILE A 1 114 ? 5.652 11 4.594 1 98.88 114 ILE A O 1
ATOM 896 N N . GLN A 1 115 ? 6.969 10.969 2.799 1 98.81 115 GLN A N 1
ATOM 897 C CA . GLN A 1 115 ? 7.828 9.883 3.254 1 98.81 115 GLN A CA 1
ATOM 898 C C . GLN A 1 115 ? 8.648 10.305 4.469 1 98.81 115 GLN A C 1
ATOM 900 O O . GLN A 1 115 ? 9.242 11.383 4.477 1 98.81 115 GLN A O 1
ATOM 905 N N . MET A 1 116 ? 8.617 9.469 5.484 1 98.75 116 MET A N 1
ATOM 906 C CA . MET A 1 116 ? 9.422 9.742 6.672 1 98.75 116 MET A CA 1
ATOM 907 C C . MET A 1 116 ? 10.5 8.672 6.855 1 98.75 116 MET A C 1
ATOM 909 O O . MET A 1 116 ? 11.633 8.984 7.223 1 98.75 116 MET A O 1
ATOM 913 N N . HIS A 1 117 ? 10.141 7.418 6.578 1 98.5 117 HIS A N 1
ATOM 914 C CA . HIS A 1 117 ? 11.07 6.297 6.703 1 98.5 117 HIS A CA 1
ATOM 915 C C . HIS A 1 117 ? 12.297 6.492 5.816 1 98.5 117 HIS A C 1
ATOM 917 O O . HIS A 1 117 ? 12.164 6.793 4.625 1 98.5 117 HIS A O 1
ATOM 923 N N . LEU A 1 118 ? 13.508 6.418 6.402 1 98.19 118 LEU A N 1
ATOM 924 C CA . LEU A 1 118 ? 14.797 6.488 5.723 1 98.19 118 LEU A CA 1
ATOM 925 C C . LEU A 1 118 ? 15.094 7.91 5.258 1 98.19 118 LEU A C 1
ATOM 927 O O . LEU A 1 118 ? 15.906 8.117 4.355 1 98.19 118 LEU A O 1
ATOM 931 N N . ARG A 1 119 ? 14.414 8.906 5.852 1 98.69 119 ARG A N 1
ATOM 932 C CA . ARG A 1 119 ? 14.656 10.297 5.469 1 98.69 119 ARG A CA 1
ATOM 933 C C . ARG A 1 119 ? 15.375 11.047 6.582 1 98.69 119 ARG A C 1
ATOM 935 O O . ARG A 1 119 ? 15.422 10.586 7.723 1 98.69 119 ARG A O 1
ATOM 942 N N . LYS A 1 120 ? 15.906 12.203 6.207 1 98.62 120 LYS A N 1
ATOM 943 C CA . LYS A 1 120 ? 16.609 13.07 7.145 1 98.62 120 LYS A CA 1
ATOM 944 C C . LYS A 1 120 ? 16.172 14.523 6.977 1 98.62 120 LYS A C 1
ATOM 946 O O . LYS A 1 120 ? 15.742 14.93 5.895 1 98.62 120 LYS A O 1
ATOM 951 N N . SER A 1 121 ? 16.281 15.219 8.055 1 98.12 121 SER A N 1
ATOM 952 C CA . SER A 1 121 ? 16.062 16.672 8.008 1 98.12 121 SER A CA 1
ATOM 953 C C . SER A 1 121 ? 17.234 17.375 7.344 1 98.12 121 SER A C 1
ATOM 955 O O . SER A 1 121 ? 18.25 16.75 7.02 1 98.12 121 SER A O 1
ATOM 957 N N . SER A 1 122 ? 17.016 18.672 7.137 1 97.19 122 SER A N 1
ATOM 958 C CA . SER A 1 122 ? 18.078 19.484 6.578 1 97.19 122 SER A CA 1
ATOM 959 C C . SER A 1 122 ? 19.328 19.453 7.465 1 97.19 122 SER A C 1
ATOM 961 O O . SER A 1 122 ? 20.453 19.562 6.973 1 97.19 122 SER A O 1
ATOM 963 N N . GLY A 1 123 ? 19.141 19.234 8.742 1 97.38 123 GLY A N 1
ATOM 964 C CA . GLY A 1 123 ? 20.25 19.172 9.688 1 97.38 123 GLY A CA 1
ATOM 965 C C . GLY A 1 123 ? 20.844 17.781 9.82 1 97.38 123 GLY A C 1
ATOM 966 O O . GLY A 1 123 ? 21.781 17.578 10.594 1 97.38 123 GLY A O 1
ATOM 967 N N . GLY A 1 124 ? 20.281 16.828 9.133 1 97.88 124 GLY A N 1
ATOM 968 C CA . GLY A 1 124 ? 20.844 15.484 9.117 1 97.88 124 GLY A CA 1
ATOM 969 C C . GLY A 1 124 ? 20.203 14.562 10.148 1 97.88 124 GLY A C 1
ATOM 970 O O . GLY A 1 124 ? 20.594 13.398 10.266 1 97.88 124 GLY A O 1
ATOM 971 N N . GLU A 1 125 ? 19.266 15.102 10.82 1 98.25 125 GLU A N 1
ATOM 972 C CA . GLU A 1 125 ? 18.594 14.297 11.836 1 98.25 125 GLU A CA 1
ATOM 973 C C . GLU A 1 125 ? 17.594 13.336 11.203 1 98.25 125 GLU A C 1
ATOM 975 O O . GLU A 1 125 ? 17.016 13.633 10.148 1 98.25 125 GLU A O 1
ATOM 980 N N . ASN A 1 126 ? 17.406 12.172 11.82 1 98.5 126 ASN A N 1
ATOM 981 C CA . ASN A 1 126 ? 16.422 11.203 11.359 1 98.5 126 ASN A CA 1
ATOM 982 C C . ASN A 1 126 ? 15.008 11.766 11.43 1 98.5 126 ASN A C 1
ATOM 984 O O . ASN A 1 126 ? 14.523 12.109 12.508 1 98.5 126 ASN A O 1
ATOM 988 N N . SER A 1 127 ? 14.359 11.805 10.297 1 98.69 127 SER A N 1
ATOM 989 C CA . SER A 1 127 ? 13.039 12.422 10.203 1 98.69 127 SER A CA 1
ATOM 990 C C . SER A 1 127 ? 12.016 11.672 11.055 1 98.69 127 SER A C 1
ATOM 992 O O . SER A 1 127 ? 11.18 12.289 11.719 1 98.69 127 SER A O 1
ATOM 994 N N . GLU A 1 128 ? 12.062 10.375 11.023 1 98.38 128 GLU A N 1
ATOM 995 C CA . GLU A 1 128 ? 11.141 9.602 11.852 1 98.38 128 GLU A CA 1
ATOM 996 C C . GLU A 1 128 ? 11.266 9.977 13.328 1 98.38 128 GLU A C 1
ATOM 998 O O . GLU A 1 128 ? 10.266 10.164 14.016 1 98.38 128 GLU A O 1
ATOM 1003 N N . LYS A 1 129 ? 12.492 10.008 13.727 1 98.38 129 LYS A N 1
ATOM 1004 C CA . LYS A 1 129 ? 12.742 10.352 15.117 1 98.38 129 LYS A CA 1
ATOM 1005 C C . LYS A 1 129 ? 12.172 11.719 15.461 1 98.38 129 LYS A C 1
ATOM 1007 O O . LYS A 1 129 ? 11.555 11.898 16.516 1 98.38 129 LYS A O 1
ATOM 1012 N N . LEU A 1 130 ? 12.406 12.672 14.602 1 98.62 130 LEU A N 1
ATOM 1013 C CA . LEU A 1 130 ? 11.898 14.016 14.828 1 98.62 130 LEU A CA 1
ATOM 1014 C C . LEU A 1 130 ? 10.383 14.023 14.938 1 98.62 130 LEU A C 1
ATOM 1016 O O . LEU A 1 130 ? 9.82 14.68 15.812 1 98.62 130 LEU A O 1
ATOM 1020 N N . VAL A 1 131 ? 9.727 13.266 14.07 1 98.75 131 VAL A N 1
ATOM 1021 C CA . VAL A 1 131 ? 8.266 13.203 14.117 1 98.75 131 VAL A CA 1
ATOM 1022 C C . VAL A 1 131 ? 7.816 12.562 15.422 1 98.75 131 VAL A C 1
ATOM 1024 O O . VAL A 1 131 ? 6.902 13.062 16.078 1 98.75 131 VAL A O 1
ATOM 1027 N N . ARG A 1 132 ? 8.445 11.461 15.82 1 98.31 132 ARG A N 1
ATOM 1028 C CA . ARG A 1 132 ? 8.078 10.789 17.062 1 98.31 132 ARG A CA 1
ATOM 1029 C C . ARG A 1 132 ? 8.188 11.742 18.25 1 98.31 132 ARG A C 1
ATOM 1031 O O . ARG A 1 132 ? 7.328 11.742 19.125 1 98.31 132 ARG A O 1
ATOM 1038 N N . A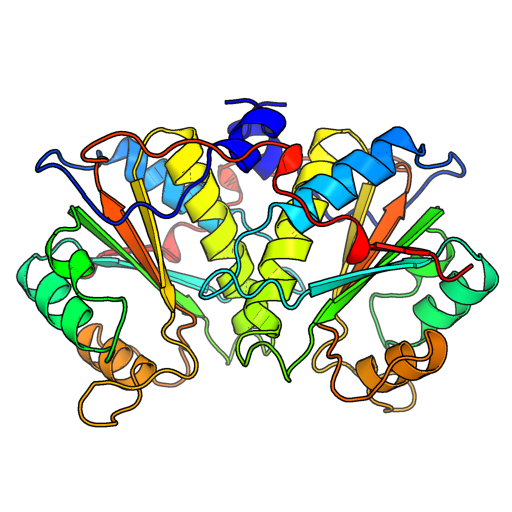SP A 1 133 ? 9.188 12.555 18.234 1 97.62 133 ASP A N 1
ATOM 1039 C CA . ASP A 1 133 ? 9.383 13.523 19.312 1 97.62 133 ASP A CA 1
ATOM 1040 C C . ASP A 1 133 ? 8.266 14.562 19.312 1 97.62 133 ASP A C 1
ATOM 1042 O O . ASP A 1 133 ? 7.762 14.938 20.375 1 97.62 133 ASP A O 1
ATOM 1046 N N . ILE A 1 134 ? 7.902 15.008 18.172 1 97.56 134 ILE A N 1
ATOM 1047 C CA . ILE A 1 134 ? 6.879 16.031 18.047 1 97.56 134 ILE A CA 1
ATOM 1048 C C . ILE A 1 134 ? 5.539 15.5 18.531 1 97.56 134 ILE A C 1
ATOM 1050 O O . ILE A 1 134 ? 4.812 16.188 19.266 1 97.56 134 ILE A O 1
ATOM 1054 N N . VAL A 1 135 ? 5.262 14.203 18.172 1 97.31 135 VAL A N 1
ATOM 1055 C CA . VAL A 1 135 ? 3.938 13.68 18.484 1 97.31 135 VAL A CA 1
ATOM 1056 C C . VAL A 1 135 ? 3.99 12.883 19.797 1 97.31 135 VAL A C 1
ATOM 1058 O O . VAL A 1 135 ? 2.969 12.375 20.25 1 97.31 135 VAL A O 1
ATOM 1061 N N . LYS A 1 136 ? 5.121 12.727 20.359 1 96.56 136 LYS A N 1
ATOM 1062 C CA . LYS A 1 136 ? 5.348 12.172 21.703 1 96.56 136 LYS A CA 1
ATOM 1063 C C . LYS A 1 136 ? 4.938 10.703 21.766 1 96.56 136 LYS A C 1
ATOM 1065 O O . LYS A 1 136 ? 4.164 10.312 22.641 1 96.56 136 LYS A O 1
ATOM 1070 N N . ILE A 1 137 ? 5.547 9.914 20.953 1 97.44 137 ILE A N 1
ATOM 1071 C CA . ILE A 1 137 ? 5.301 8.477 21 1 97.44 137 ILE A CA 1
ATOM 1072 C C . ILE A 1 137 ? 6.621 7.73 21.188 1 97.44 137 ILE A C 1
ATOM 1074 O O . ILE A 1 137 ? 7.691 8.273 20.906 1 97.44 137 ILE A O 1
ATOM 1078 N N . ASP A 1 138 ? 6.5 6.492 21.578 1 97.81 138 ASP A N 1
ATOM 1079 C CA . ASP A 1 138 ? 7.672 5.688 21.922 1 97.81 138 ASP A CA 1
ATOM 1080 C C . ASP A 1 138 ? 8.398 5.219 20.656 1 97.81 138 ASP A C 1
ATOM 1082 O O . ASP A 1 138 ? 7.82 5.227 19.562 1 97.81 138 ASP A O 1
ATOM 1086 N N . GLU A 1 139 ? 9.633 4.715 20.859 1 97.81 139 GLU A N 1
ATOM 1087 C CA . GLU A 1 139 ? 10.531 4.391 19.75 1 97.81 139 GLU A CA 1
ATOM 1088 C C . GLU A 1 139 ? 10.086 3.117 19.047 1 97.81 139 GLU A C 1
ATOM 1090 O O . GLU A 1 139 ? 10.43 2.898 17.875 1 97.81 139 GLU A O 1
ATOM 1095 N N . HIS A 1 140 ? 9.297 2.332 19.766 1 98.31 140 HIS A N 1
ATOM 1096 C CA . HIS A 1 140 ? 8.883 1.094 19.125 1 98.31 140 HIS A CA 1
ATOM 1097 C C . HIS A 1 140 ? 7.793 1.354 18.078 1 98.31 140 HIS A C 1
ATOM 1099 O O . HIS A 1 140 ? 7.473 0.478 17.281 1 98.31 140 HIS A O 1
ATOM 1105 N N . TYR A 1 141 ? 7.156 2.545 18.125 1 98.62 141 TYR A N 1
ATOM 1106 C CA . TYR A 1 141 ? 6.312 2.973 17.016 1 98.62 141 TYR A CA 1
ATOM 1107 C C . TYR A 1 141 ? 7.152 3.543 15.883 1 98.62 141 TYR A C 1
ATOM 1109 O O . TYR A 1 141 ? 7.91 4.496 16.078 1 98.62 141 TYR A O 1
ATOM 1117 N N . ARG A 1 142 ? 7.027 2.941 14.758 1 98.88 142 ARG A N 1
ATOM 1118 C CA . ARG A 1 142 ? 7.738 3.391 13.562 1 98.88 142 ARG A CA 1
ATOM 1119 C C . ARG A 1 142 ? 6.801 4.125 12.617 1 98.88 142 ARG A C 1
ATOM 1121 O O . ARG A 1 142 ? 5.578 3.98 12.703 1 98.88 142 ARG A O 1
ATOM 1128 N N . ILE A 1 143 ? 7.414 4.949 11.773 1 98.88 143 ILE A N 1
ATOM 1129 C CA . ILE A 1 143 ? 6.625 5.828 10.914 1 98.88 143 ILE A CA 1
ATOM 1130 C C . ILE A 1 143 ? 7.125 5.73 9.477 1 98.88 143 ILE A C 1
ATOM 1132 O O . ILE A 1 143 ? 8.25 6.121 9.18 1 98.88 143 ILE A O 1
ATOM 1136 N N . VAL A 1 144 ? 6.266 5.258 8.586 1 98.75 144 VAL A N 1
ATOM 1137 C CA . VAL A 1 144 ? 6.602 5.238 7.164 1 98.75 144 VAL A CA 1
ATOM 1138 C C . VAL A 1 144 ? 6.41 6.633 6.57 1 98.75 144 VAL A C 1
ATOM 1140 O O . VAL A 1 144 ? 7.238 7.098 5.781 1 98.75 144 VAL A O 1
ATOM 1143 N N . GLY A 1 145 ? 5.242 7.219 6.953 1 98.75 145 GLY A N 1
ATOM 1144 C CA . GLY A 1 145 ? 4.949 8.508 6.355 1 98.75 145 GLY A CA 1
ATOM 1145 C C . GLY A 1 145 ? 3.785 9.227 7.02 1 98.75 145 GLY A C 1
ATOM 1146 O O . GLY A 1 145 ? 3.176 8.695 7.953 1 98.75 145 GLY A O 1
ATOM 1147 N N . ILE A 1 146 ? 3.562 10.469 6.582 1 98.94 146 ILE A N 1
ATOM 1148 C CA . ILE A 1 146 ? 2.467 11.352 6.961 1 98.94 146 ILE A CA 1
ATOM 1149 C C . ILE A 1 146 ? 1.573 11.617 5.754 1 98.94 146 ILE A C 1
ATOM 1151 O O . ILE A 1 146 ? 2.066 11.812 4.641 1 98.94 146 ILE A O 1
ATOM 1155 N N . LEU A 1 147 ? 0.278 11.578 5.977 1 98.94 147 LEU A N 1
ATOM 1156 C CA . LEU A 1 147 ? -0.656 11.977 4.93 1 98.94 147 LEU A CA 1
ATOM 1157 C C . LEU A 1 147 ? -1.161 13.391 5.16 1 98.94 147 LEU A C 1
ATOM 1159 O O . LEU A 1 147 ? -1.872 13.648 6.137 1 98.94 147 LEU A O 1
ATOM 1163 N N . ALA A 1 148 ? -0.785 14.305 4.293 1 98.94 148 ALA A N 1
ATOM 1164 C CA . ALA A 1 148 ? -1.351 15.648 4.312 1 98.94 148 ALA A CA 1
ATOM 1165 C C . ALA A 1 148 ? -2.754 15.664 3.713 1 98.94 148 ALA A C 1
ATOM 1167 O O . ALA A 1 148 ? -3.012 15 2.709 1 98.94 148 ALA A O 1
ATOM 1168 N N . LEU A 1 149 ? -3.625 16.422 4.305 1 98.94 149 LEU A N 1
ATOM 1169 C CA . LEU A 1 149 ? -4.996 16.531 3.82 1 98.94 149 LEU A CA 1
ATOM 1170 C C . LEU A 1 149 ? -5.402 18 3.668 1 98.94 149 LEU A C 1
ATOM 1172 O O . LEU A 1 149 ? -5.07 18.828 4.516 1 98.94 149 LEU A O 1
ATOM 1176 N N . GLY A 1 150 ? -6.105 18.266 2.629 1 98.94 150 GLY A N 1
ATOM 1177 C CA . GLY A 1 150 ? -6.695 19.562 2.375 1 98.94 150 GLY A CA 1
ATOM 1178 C C . GLY A 1 150 ? -7.602 19.578 1.159 1 98.94 150 GLY A C 1
ATOM 1179 O O . GLY A 1 150 ? -7.648 18.609 0.398 1 98.94 150 GLY A O 1
ATOM 1180 N N . ILE A 1 151 ? -8.32 20.656 1.061 1 98.88 151 ILE A N 1
ATOM 1181 C CA . ILE A 1 151 ? -9.125 20.828 -0.144 1 98.88 151 ILE A CA 1
ATOM 1182 C C . ILE A 1 151 ? -8.242 21.344 -1.283 1 98.88 151 ILE A C 1
ATOM 1184 O O . ILE A 1 151 ? -7.531 22.344 -1.132 1 98.88 151 ILE A O 1
ATOM 1188 N N . PRO A 1 152 ? -8.32 20.641 -2.4 1 98.75 152 PRO A N 1
ATOM 1189 C CA . PRO A 1 152 ? -7.41 20.984 -3.492 1 98.75 152 PRO A CA 1
ATOM 1190 C C . PRO A 1 152 ? -7.586 22.422 -3.973 1 98.75 152 PRO A C 1
ATOM 1192 O O . PRO A 1 152 ? -8.719 22.906 -4.074 1 98.75 152 PRO A O 1
ATOM 1195 N N . ASP A 1 153 ? -6.484 23.078 -4.184 1 98.31 153 ASP A N 1
ATOM 1196 C CA . ASP A 1 153 ? -6.453 24.391 -4.848 1 98.31 153 ASP A CA 1
ATOM 1197 C C . ASP A 1 153 ? -6.043 24.25 -6.312 1 98.31 153 ASP A C 1
ATOM 1199 O O . ASP A 1 153 ? -4.863 24.375 -6.645 1 98.31 153 ASP A O 1
ATOM 1203 N N . GLY A 1 154 ? -6.996 24 -7.152 1 95.5 154 GLY A N 1
ATOM 1204 C CA . GLY A 1 154 ? -6.766 23.766 -8.57 1 95.5 154 GLY A CA 1
ATOM 1205 C C . GLY A 1 154 ? -7.012 22.328 -8.984 1 95.5 154 GLY A C 1
ATOM 1206 O O . GLY A 1 154 ? -7.402 21.5 -8.164 1 95.5 154 GLY A O 1
ATOM 1207 N N . ASP A 1 155 ? -6.832 22.125 -10.25 1 91.88 155 ASP A N 1
ATOM 1208 C CA . ASP A 1 155 ? -7.047 20.797 -10.805 1 91.88 155 ASP A CA 1
ATOM 1209 C C . ASP A 1 155 ? -5.746 20.203 -11.344 1 91.88 155 ASP A C 1
ATOM 1211 O O . ASP A 1 155 ? -4.914 20.938 -11.898 1 91.88 155 ASP A O 1
ATOM 1215 N N . VAL A 1 156 ? -5.52 19 -10.977 1 95.31 156 VAL A N 1
ATOM 1216 C CA . VAL A 1 156 ? -4.41 18.25 -11.555 1 95.31 156 VAL A CA 1
ATOM 1217 C C . VAL A 1 156 ? -4.941 17.203 -12.539 1 95.31 156 VAL A C 1
ATOM 1219 O O . VAL A 1 156 ? -5.891 16.484 -12.227 1 95.31 156 VAL A O 1
ATOM 1222 N N . LYS A 1 157 ? -4.305 17.125 -13.727 1 96.5 157 LYS A N 1
ATOM 1223 C CA . LYS A 1 157 ? -4.762 16.219 -14.773 1 96.5 157 LYS A CA 1
ATOM 1224 C C . LYS A 1 157 ? -4.609 14.758 -14.336 1 96.5 157 LYS A C 1
ATOM 1226 O O . LYS A 1 157 ? -3.566 14.375 -13.805 1 96.5 157 LYS A O 1
ATOM 1231 N N . PRO A 1 158 ? -5.703 14.016 -14.555 1 97.31 158 PRO A N 1
ATOM 1232 C CA . PRO A 1 158 ? -5.57 12.586 -14.266 1 97.31 158 PRO A CA 1
ATOM 1233 C C . PRO A 1 158 ? -4.543 11.891 -15.156 1 97.31 158 PRO A C 1
ATOM 1235 O O . PRO A 1 158 ? -4.141 12.445 -16.188 1 97.31 158 PRO A O 1
ATOM 1238 N N . HIS A 1 159 ? -4.055 10.734 -14.664 1 97.69 159 HIS A N 1
ATOM 1239 C CA . HIS A 1 159 ? -3.301 9.852 -15.547 1 97.69 159 HIS A CA 1
ATOM 1240 C C . HIS A 1 159 ? -4.199 9.242 -16.625 1 97.69 159 HIS A C 1
ATOM 1242 O O . HIS A 1 159 ? -5.426 9.312 -16.516 1 97.69 159 HIS A O 1
ATOM 1248 N N . THR A 1 160 ? -3.557 8.75 -17.672 1 97.19 160 THR A N 1
ATOM 1249 C CA . THR A 1 160 ? -4.223 7.922 -18.672 1 97.19 160 THR A CA 1
ATOM 1250 C C . THR A 1 160 ? -3.5 6.586 -18.844 1 97.19 160 THR A C 1
ATOM 1252 O O . THR A 1 160 ? -2.381 6.418 -18.359 1 97.19 160 THR A O 1
ATOM 1255 N N . LEU A 1 161 ? -4.156 5.672 -19.5 1 96.5 161 LEU A N 1
ATOM 1256 C CA . LEU A 1 161 ? -3.543 4.367 -19.734 1 96.5 161 LEU A CA 1
ATOM 1257 C C . LEU A 1 161 ? -2.332 4.496 -20.656 1 96.5 161 LEU A C 1
ATOM 1259 O O . LEU A 1 161 ? -1.501 3.586 -20.719 1 96.5 161 LEU A O 1
ATOM 1263 N N . GLU A 1 162 ? -2.178 5.598 -21.281 1 95.38 162 GLU A N 1
ATOM 1264 C CA . GLU A 1 162 ? -1.005 5.844 -22.109 1 95.38 162 GLU A CA 1
ATOM 1265 C C . GLU A 1 162 ? 0.227 6.133 -21.266 1 95.38 162 GLU A C 1
ATOM 1267 O O . GLU A 1 162 ? 1.357 6.047 -21.75 1 95.38 162 GLU A O 1
ATOM 1272 N N . ASP A 1 163 ? 0.023 6.457 -19.969 1 94.31 163 ASP A N 1
ATOM 1273 C CA . ASP A 1 163 ? 1.104 6.832 -19.062 1 94.31 163 ASP A CA 1
ATOM 1274 C C . ASP A 1 163 ? 1.831 5.602 -18.531 1 94.31 163 ASP A C 1
ATOM 1276 O O . ASP A 1 163 ? 2.93 5.707 -17.984 1 94.31 163 ASP A O 1
ATOM 1280 N N . ILE A 1 164 ? 1.225 4.398 -18.734 1 96.69 164 ILE A N 1
ATOM 1281 C CA . ILE A 1 164 ? 1.814 3.229 -18.078 1 96.69 164 ILE A CA 1
ATOM 1282 C C . ILE A 1 164 ? 2.945 2.68 -18.953 1 96.69 164 ILE A C 1
ATOM 1284 O O . ILE A 1 164 ? 2.916 2.809 -20.172 1 96.69 164 ILE A O 1
ATOM 1288 N N . ASP A 1 165 ? 3.934 2.102 -18.297 1 97.62 165 ASP A N 1
ATOM 1289 C CA . ASP A 1 165 ? 5.074 1.479 -18.953 1 97.62 165 ASP A CA 1
ATOM 1290 C C . ASP A 1 165 ? 4.934 -0.042 -18.984 1 97.62 165 ASP A C 1
ATOM 1292 O O . ASP A 1 165 ? 5.391 -0.727 -18.062 1 97.62 165 ASP A O 1
ATOM 1296 N N . LYS A 1 166 ? 4.5 -0.567 -20.047 1 96.81 166 LYS A N 1
ATOM 1297 C CA . LYS A 1 166 ? 4.199 -1.991 -20.172 1 96.81 166 LYS A CA 1
ATOM 1298 C C . LYS A 1 166 ? 5.477 -2.822 -20.219 1 96.81 166 LYS A C 1
ATOM 1300 O O . LYS A 1 166 ? 5.438 -4.043 -20.062 1 96.81 166 LYS A O 1
ATOM 1305 N N . ASN A 1 167 ? 6.602 -2.189 -20.391 1 97.56 167 ASN A N 1
ATOM 1306 C CA . ASN A 1 167 ? 7.867 -2.916 -20.406 1 97.56 167 ASN A CA 1
ATOM 1307 C C . ASN A 1 167 ? 8.227 -3.459 -19.031 1 97.56 167 ASN A C 1
ATOM 1309 O O . ASN A 1 167 ? 9.125 -4.285 -18.891 1 97.56 167 ASN A O 1
ATOM 1313 N N . LYS A 1 168 ? 7.473 -3.021 -18.031 1 98.44 168 LYS A N 1
ATOM 1314 C CA . LYS A 1 168 ? 7.711 -3.486 -16.656 1 98.44 168 LYS A CA 1
ATOM 1315 C C . LYS A 1 168 ? 7.027 -4.824 -16.406 1 98.44 168 LYS A C 1
ATOM 1317 O O . LYS A 1 168 ? 7.152 -5.398 -15.328 1 98.44 168 LYS A O 1
ATOM 1322 N N . VAL A 1 169 ? 6.316 -5.332 -17.359 1 98.5 169 VAL A N 1
ATOM 1323 C CA . VAL A 1 169 ? 5.621 -6.613 -17.25 1 98.5 169 VAL A CA 1
ATOM 1324 C C . VAL A 1 169 ? 6.41 -7.691 -18 1 98.5 169 VAL A C 1
ATOM 1326 O O . VAL A 1 169 ? 6.754 -7.523 -19.172 1 98.5 169 VAL A O 1
ATOM 1329 N N . HIS A 1 170 ? 6.684 -8.766 -17.25 1 98.12 170 HIS A N 1
ATOM 1330 C CA . HIS A 1 170 ? 7.465 -9.859 -17.812 1 98.12 170 HIS A CA 1
ATOM 1331 C C . HIS A 1 170 ? 6.758 -11.195 -17.625 1 98.12 170 HIS A C 1
ATOM 1333 O O . HIS A 1 170 ? 6.414 -11.57 -16.5 1 98.12 170 HIS A O 1
ATOM 1339 N N . PHE A 1 171 ? 6.617 -11.93 -18.734 1 95.12 171 PHE A N 1
ATOM 1340 C CA . PHE A 1 171 ? 6.051 -13.273 -18.656 1 95.12 171 PHE A CA 1
ATOM 1341 C C . PHE A 1 171 ? 7.152 -14.32 -18.594 1 95.12 171 PHE A C 1
ATOM 1343 O O . PHE A 1 171 ? 8.055 -14.328 -19.438 1 95.12 171 PHE A O 1
ATOM 1350 N N . LEU A 1 172 ? 7.281 -15.047 -17.578 1 85.88 172 LEU A N 1
ATOM 1351 C CA . LEU A 1 172 ? 8.406 -15.953 -17.375 1 85.88 172 LEU A CA 1
ATOM 1352 C C . LEU A 1 172 ? 8.117 -17.328 -17.984 1 85.88 172 LEU A C 1
ATOM 1354 O O . LEU A 1 172 ? 9.047 -18.062 -18.312 1 85.88 172 LEU A O 1
ATOM 1358 N N . PHE A 1 173 ? 6.883 -17.719 -18.078 1 74.12 173 PHE A N 1
ATOM 1359 C CA . PHE A 1 173 ? 6.652 -19.078 -18.578 1 74.12 173 PHE A CA 1
ATOM 1360 C C . PHE A 1 173 ? 5.305 -19.172 -19.281 1 74.12 173 PHE A C 1
ATOM 1362 O O . PHE A 1 173 ? 4.387 -18.391 -18.984 1 74.12 173 PHE A O 1
ATOM 1369 N N . MET B 1 1 ? -16.656 -1.432 -9.656 1 96 1 MET B N 1
ATOM 1370 C CA . MET B 1 1 ? -17.422 -1.181 -8.445 1 96 1 MET B CA 1
ATOM 1371 C C . MET B 1 1 ? -17.016 0.136 -7.797 1 96 1 MET B C 1
ATOM 1373 O O . MET B 1 1 ? -15.914 0.644 -8.062 1 96 1 MET B O 1
ATOM 1377 N N . GLU B 1 2 ? -17.906 0.722 -6.949 1 98.5 2 GLU B N 1
ATOM 1378 C CA . GLU B 1 2 ? -17.562 1.923 -6.195 1 98.5 2 GLU B CA 1
ATOM 1379 C C . GLU B 1 2 ? -16.516 1.617 -5.121 1 98.5 2 GLU B C 1
ATOM 1381 O O . GLU B 1 2 ? -16.578 0.565 -4.48 1 98.5 2 GLU B O 1
ATOM 1386 N N . PHE B 1 3 ? -15.664 2.582 -4.918 1 98.88 3 PHE B N 1
ATOM 1387 C CA . PHE B 1 3 ? -14.539 2.352 -4.023 1 98.88 3 PHE B CA 1
ATOM 1388 C C . PHE B 1 3 ? -15.023 2.055 -2.609 1 98.88 3 PHE B C 1
ATOM 1390 O O . PHE B 1 3 ? -14.461 1.202 -1.919 1 98.88 3 PHE B O 1
ATOM 1397 N N . ASP B 1 4 ? -16.094 2.668 -2.1 1 98.44 4 ASP B N 1
ATOM 1398 C CA . ASP B 1 4 ? -16.641 2.447 -0.762 1 98.44 4 ASP B CA 1
ATOM 1399 C C . ASP B 1 4 ? -17.031 0.983 -0.562 1 98.44 4 ASP B C 1
ATOM 1401 O O . ASP B 1 4 ? -16.812 0.422 0.516 1 98.44 4 ASP B O 1
ATOM 1405 N N . ASP B 1 5 ? -17.562 0.434 -1.559 1 98.44 5 ASP B N 1
ATOM 1406 C CA . ASP B 1 5 ? -17.953 -0.97 -1.503 1 98.44 5 ASP B CA 1
ATOM 1407 C C . ASP B 1 5 ? -16.734 -1.888 -1.621 1 98.44 5 ASP B C 1
ATOM 1409 O O . ASP B 1 5 ? -16.688 -2.938 -0.978 1 98.44 5 ASP B O 1
ATOM 1413 N N . LEU B 1 6 ? -15.797 -1.481 -2.43 1 98.81 6 LEU B N 1
ATOM 1414 C CA . LEU B 1 6 ? -14.641 -2.301 -2.754 1 98.81 6 LEU B CA 1
ATOM 1415 C C . LEU B 1 6 ? -13.797 -2.57 -1.509 1 98.81 6 LEU B C 1
ATOM 1417 O O . LEU B 1 6 ? -13.359 -3.701 -1.286 1 98.81 6 LEU B O 1
ATOM 1421 N N . ILE B 1 7 ? -13.578 -1.566 -0.65 1 98.62 7 ILE B N 1
ATOM 1422 C CA . ILE B 1 7 ? -12.672 -1.72 0.485 1 98.62 7 ILE B CA 1
ATOM 1423 C C . ILE B 1 7 ? -13.344 -2.566 1.566 1 98.62 7 ILE B C 1
ATOM 1425 O O . ILE B 1 7 ? -12.672 -3.088 2.459 1 98.62 7 ILE B O 1
ATOM 1429 N N . LEU B 1 8 ? -14.648 -2.709 1.54 1 98.56 8 LEU B N 1
ATOM 1430 C CA . LEU B 1 8 ? -15.344 -3.635 2.43 1 98.56 8 LEU B CA 1
ATOM 1431 C C . LEU B 1 8 ? -15.305 -5.055 1.873 1 98.56 8 LEU B C 1
ATOM 1433 O O . LEU B 1 8 ? -15.148 -6.016 2.629 1 98.56 8 LEU B O 1
ATOM 1437 N N . LYS B 1 9 ? -15.375 -5.188 0.601 1 98.12 9 LYS B N 1
ATOM 1438 C CA . LYS B 1 9 ? -15.555 -6.469 -0.074 1 98.12 9 LYS B CA 1
ATOM 1439 C C . LYS B 1 9 ? -14.219 -7.195 -0.234 1 98.12 9 LYS B C 1
ATOM 1441 O O . LYS B 1 9 ? -14.18 -8.43 -0.255 1 98.12 9 LYS B O 1
ATOM 1446 N N . ARG B 1 10 ? -13.164 -6.438 -0.438 1 98.25 10 ARG B N 1
ATOM 1447 C CA . ARG B 1 10 ? -11.859 -7.051 -0.672 1 98.25 10 ARG B CA 1
ATOM 1448 C C . ARG B 1 10 ? -11.5 -8.016 0.448 1 98.25 10 ARG B C 1
ATOM 1450 O O . ARG B 1 10 ? -11.625 -7.688 1.629 1 98.25 10 ARG B O 1
ATOM 1457 N N . ARG B 1 11 ? -11.164 -9.234 0.144 1 98.5 11 ARG B N 1
ATOM 1458 C CA . ARG B 1 11 ? -10.68 -10.281 1.036 1 98.5 11 ARG B CA 1
ATOM 1459 C C . ARG B 1 11 ? -9.469 -10.992 0.438 1 98.5 11 ARG B C 1
ATOM 1461 O O . ARG B 1 11 ? -9.305 -11.023 -0.783 1 98.5 11 ARG B O 1
ATOM 1468 N N . SER B 1 12 ? -8.656 -11.523 1.348 1 98.56 12 SER B N 1
ATOM 1469 C CA . SER B 1 12 ? -7.652 -12.477 0.887 1 98.56 12 SER B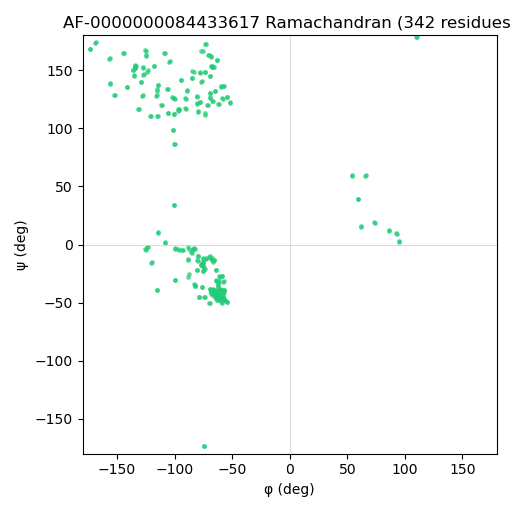 CA 1
ATOM 1470 C C . SER B 1 12 ? -8.289 -13.82 0.52 1 98.56 12 SER B C 1
ATOM 1472 O O . SER B 1 12 ? -8.812 -14.516 1.386 1 98.56 12 SER B O 1
ATOM 1474 N N . ILE B 1 13 ? -8.258 -14.102 -0.753 1 98.75 13 ILE B N 1
ATOM 1475 C CA . ILE B 1 13 ? -8.859 -15.328 -1.262 1 98.75 13 ILE B CA 1
ATOM 1476 C C . ILE B 1 13 ? -7.781 -16.391 -1.49 1 98.75 13 ILE B C 1
ATOM 1478 O O . ILE B 1 13 ? -6.836 -16.156 -2.252 1 98.75 13 ILE B O 1
ATOM 1482 N N . ARG B 1 14 ? -7.938 -17.609 -0.891 1 98.56 14 ARG B N 1
ATOM 1483 C CA . ARG B 1 14 ? -6.875 -18.609 -0.926 1 98.56 14 ARG B CA 1
ATOM 1484 C C . ARG B 1 14 ? -7.379 -19.922 -1.518 1 98.56 14 ARG B C 1
ATOM 1486 O O . ARG B 1 14 ? -6.633 -20.891 -1.597 1 98.56 14 ARG B O 1
ATOM 1493 N N . LYS B 1 15 ? -8.648 -19.938 -1.836 1 98.69 15 LYS B N 1
ATOM 1494 C CA . LYS B 1 15 ? -9.258 -21.062 -2.516 1 98.69 15 LYS B CA 1
ATOM 1495 C C . LYS B 1 15 ? -9.758 -20.672 -3.902 1 98.69 15 LYS B C 1
ATOM 1497 O O . LYS B 1 15 ? -10.555 -19.75 -4.043 1 98.69 15 LYS B O 1
ATOM 1502 N N . PHE B 1 16 ? -9.359 -21.453 -4.918 1 98.75 16 PHE B N 1
ATOM 1503 C CA . PHE B 1 16 ? -9.641 -21.094 -6.301 1 98.75 16 PHE B CA 1
ATOM 1504 C C . PHE B 1 16 ? -10.32 -22.234 -7.031 1 98.75 16 PHE B C 1
ATOM 1506 O O . PHE B 1 16 ? -10.078 -23.406 -6.727 1 98.75 16 PHE B O 1
ATOM 1513 N N . THR B 1 17 ? -11.203 -21.906 -7.949 1 98.5 17 THR B N 1
ATOM 1514 C CA . THR B 1 17 ? -11.719 -22.891 -8.891 1 98.5 17 THR B CA 1
ATOM 1515 C C . THR B 1 17 ? -10.664 -23.219 -9.945 1 98.5 17 THR B C 1
ATOM 1517 O O . THR B 1 17 ? -9.539 -22.719 -9.891 1 98.5 17 THR B O 1
ATOM 1520 N N . HIS B 1 18 ? -11.078 -24 -10.945 1 97.69 18 HIS B N 1
ATOM 1521 C CA . HIS B 1 18 ? -10.172 -24.375 -12.023 1 97.69 18 HIS B CA 1
ATOM 1522 C C . HIS B 1 18 ? -10.289 -23.406 -13.195 1 97.69 18 HIS B C 1
ATOM 1524 O O . HIS B 1 18 ? -9.539 -23.5 -14.172 1 97.69 18 HIS B O 1
ATOM 1530 N N . ASP B 1 19 ? -11.219 -22.484 -13.102 1 98.12 19 ASP B N 1
ATOM 1531 C CA . ASP B 1 19 ? -11.391 -21.516 -14.172 1 98.12 19 ASP B CA 1
ATOM 1532 C C . ASP B 1 19 ? -10.172 -20.594 -14.273 1 98.12 19 ASP B C 1
ATOM 1534 O O . ASP B 1 19 ? -9.5 -20.328 -13.273 1 98.12 19 ASP B O 1
ATOM 1538 N N . LYS B 1 20 ? -9.969 -20.109 -15.469 1 98.38 20 LYS B N 1
ATOM 1539 C CA . LYS B 1 20 ? -8.781 -19.297 -15.719 1 98.38 20 LYS B CA 1
ATOM 1540 C C . LYS B 1 20 ? -9.094 -17.812 -15.562 1 98.38 20 LYS B C 1
ATOM 1542 O O . LYS B 1 20 ? -10.195 -17.359 -15.898 1 98.38 20 LYS B O 1
ATOM 1547 N N . VAL B 1 21 ? -8.156 -17.094 -15 1 98.75 21 VAL B N 1
ATOM 1548 C CA . VAL B 1 21 ? -8.172 -15.633 -15.109 1 98.75 21 VAL B CA 1
ATOM 1549 C C . VAL B 1 21 ? -7.922 -15.219 -16.562 1 98.75 21 VAL B C 1
ATOM 1551 O O . VAL B 1 21 ? -6.895 -15.562 -17.141 1 98.75 21 VAL B O 1
ATOM 1554 N N . SER B 1 22 ? -8.797 -14.484 -17.141 1 98.75 22 SER B N 1
ATOM 1555 C CA . SER B 1 22 ? -8.68 -14.125 -18.547 1 98.75 22 SER B CA 1
ATOM 1556 C C . SER B 1 22 ? -7.535 -13.148 -18.781 1 98.75 22 SER B C 1
ATOM 1558 O O . SER B 1 22 ? -7.055 -12.516 -17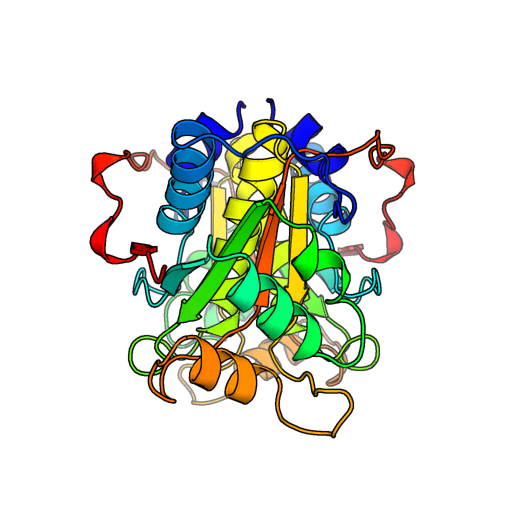.844 1 98.75 22 SER B O 1
ATOM 1560 N N . LYS B 1 23 ? -7.176 -13.086 -20.031 1 98.12 23 LYS B N 1
ATOM 1561 C CA . LYS B 1 23 ? -6.141 -12.125 -20.406 1 98.12 23 LYS B CA 1
ATOM 1562 C C . LYS B 1 23 ? -6.562 -10.703 -20.062 1 98.12 23 LYS B C 1
ATOM 1564 O O . LYS B 1 23 ? -5.754 -9.906 -19.594 1 98.12 23 LYS B O 1
ATOM 1569 N N . ASP B 1 24 ? -7.797 -10.414 -20.312 1 98.56 24 ASP B N 1
ATOM 1570 C CA . ASP B 1 24 ? -8.312 -9.078 -20.031 1 98.56 24 ASP B CA 1
ATOM 1571 C C . ASP B 1 24 ? -8.273 -8.781 -18.547 1 98.56 24 ASP B C 1
ATOM 1573 O O . ASP B 1 24 ? -7.879 -7.684 -18.125 1 98.56 24 ASP B O 1
ATOM 1577 N N . GLN B 1 25 ? -8.672 -9.75 -17.766 1 98.81 25 GLN B N 1
ATOM 1578 C CA . GLN B 1 25 ? -8.625 -9.594 -16.312 1 98.81 25 GLN B CA 1
ATOM 1579 C C . GLN B 1 25 ? -7.199 -9.359 -15.828 1 98.81 25 GLN B C 1
ATOM 1581 O O . GLN B 1 25 ? -6.949 -8.453 -15.031 1 98.81 25 GLN B O 1
ATOM 1586 N N . LEU B 1 26 ? -6.277 -10.148 -16.312 1 98.81 26 LEU B N 1
ATOM 1587 C CA . LEU B 1 26 ? -4.879 -9.992 -15.938 1 98.81 26 LEU B CA 1
ATOM 1588 C C . LEU B 1 26 ? -4.359 -8.617 -16.328 1 98.81 26 LEU B C 1
ATOM 1590 O O . LEU B 1 26 ? -3.666 -7.961 -15.547 1 98.81 26 LEU B O 1
ATOM 1594 N N . ASN B 1 27 ? -4.723 -8.188 -17.516 1 98.5 27 ASN B N 1
ATOM 1595 C CA . ASN B 1 27 ? -4.273 -6.887 -17.984 1 98.5 27 ASN B CA 1
ATOM 1596 C C . ASN B 1 27 ? -4.766 -5.762 -17.094 1 98.5 27 ASN B C 1
ATOM 1598 O O . ASN B 1 27 ? -4.016 -4.832 -16.781 1 98.5 27 ASN B O 1
ATOM 1602 N N . LYS B 1 28 ? -5.984 -5.832 -16.672 1 98.75 28 LYS B N 1
ATOM 1603 C CA . LYS B 1 28 ? -6.539 -4.82 -15.773 1 98.75 28 LYS B CA 1
ATOM 1604 C C . LYS B 1 28 ? -5.797 -4.797 -14.438 1 98.75 28 LYS B C 1
ATOM 1606 O O . LYS B 1 28 ? -5.512 -3.723 -13.898 1 98.75 28 LYS B O 1
ATOM 1611 N N . ILE B 1 29 ? -5.504 -5.938 -13.945 1 98.94 29 ILE B N 1
ATOM 1612 C CA . ILE B 1 29 ? -4.789 -6.043 -12.672 1 98.94 29 ILE B CA 1
ATOM 1613 C C . ILE B 1 29 ? -3.387 -5.453 -12.828 1 98.94 29 ILE B C 1
ATOM 1615 O O . ILE B 1 29 ? -2.938 -4.68 -11.977 1 98.94 29 ILE B O 1
ATOM 1619 N N . LEU B 1 30 ? -2.715 -5.734 -13.93 1 98.88 30 LEU B N 1
ATOM 1620 C CA . LEU B 1 30 ? -1.374 -5.223 -14.188 1 98.88 30 LEU B CA 1
ATOM 1621 C C . LEU B 1 30 ? -1.4 -3.713 -14.406 1 98.88 30 LEU B C 1
ATOM 1623 O O . LEU B 1 30 ? -0.508 -3 -13.938 1 98.88 30 LEU B O 1
ATOM 1627 N N . GLU B 1 31 ? -2.418 -3.236 -15.109 1 98.81 31 GLU B N 1
ATOM 1628 C CA . GLU B 1 31 ? -2.57 -1.799 -15.305 1 98.81 31 GLU B CA 1
ATOM 1629 C C . GLU B 1 31 ? -2.66 -1.067 -13.969 1 98.81 31 GLU B C 1
ATOM 1631 O O . GLU B 1 31 ? -2.057 -0.007 -13.797 1 98.81 31 GLU B O 1
ATOM 1636 N N . ALA B 1 32 ? -3.389 -1.632 -13.023 1 98.88 32 ALA B N 1
ATOM 1637 C CA . ALA B 1 32 ? -3.494 -1.032 -11.695 1 98.88 32 ALA B CA 1
ATOM 1638 C C . ALA B 1 32 ? -2.127 -0.94 -11.031 1 98.88 32 ALA B C 1
ATOM 1640 O O . ALA B 1 32 ? -1.777 0.095 -10.453 1 98.88 32 ALA B O 1
ATOM 1641 N N . GLY B 1 33 ? -1.345 -2 -11.109 1 98.88 33 GLY B N 1
ATOM 1642 C CA . GLY B 1 33 ? -0.001 -1.98 -10.555 1 98.88 33 GLY B CA 1
ATOM 1643 C C . GLY B 1 33 ? 0.892 -0.929 -11.188 1 98.88 33 GLY B C 1
ATOM 1644 O O . GLY B 1 33 ? 1.668 -0.269 -10.492 1 98.88 33 GLY B O 1
ATOM 1645 N N . LEU B 1 34 ? 0.751 -0.766 -12.469 1 98.81 34 LEU B N 1
ATOM 1646 C CA . LEU B 1 34 ? 1.598 0.154 -13.219 1 98.81 34 LEU B CA 1
ATOM 1647 C C . LEU B 1 34 ? 1.192 1.602 -12.961 1 98.81 34 LEU B C 1
ATOM 1649 O O . LEU B 1 34 ? 1.994 2.518 -13.148 1 98.81 34 LEU B O 1
ATOM 1653 N N . LEU B 1 35 ? -0.029 1.816 -12.547 1 98.69 35 LEU B N 1
ATOM 1654 C CA . LEU B 1 35 ? -0.531 3.154 -12.258 1 98.69 35 LEU B CA 1
ATOM 1655 C C . LEU B 1 35 ? -0.24 3.545 -10.812 1 98.69 35 LEU B C 1
ATOM 1657 O O . LEU B 1 35 ? -0.394 4.711 -10.438 1 98.69 35 LEU B O 1
ATOM 1661 N N . ALA B 1 36 ? 0.152 2.551 -9.969 1 98.75 36 ALA B N 1
ATOM 1662 C CA . ALA B 1 36 ? 0.434 2.836 -8.562 1 98.75 36 ALA B CA 1
ATOM 1663 C C . ALA B 1 36 ? 1.515 3.904 -8.422 1 98.75 36 ALA B C 1
ATOM 1665 O O . ALA B 1 36 ? 2.504 3.895 -9.156 1 98.75 36 ALA B O 1
ATOM 1666 N N . PRO B 1 37 ? 1.332 4.887 -7.512 1 98.62 37 PRO B N 1
ATOM 1667 C CA . PRO B 1 37 ? 2.377 5.895 -7.305 1 98.62 37 PRO B CA 1
ATOM 1668 C C . PRO B 1 37 ? 3.643 5.305 -6.684 1 98.62 37 PRO B C 1
ATOM 1670 O O . PRO B 1 37 ? 3.586 4.266 -6.023 1 98.62 37 PRO B O 1
ATOM 1673 N N . THR B 1 38 ? 4.789 5.957 -6.961 1 98.56 38 THR B N 1
ATOM 1674 C CA . THR B 1 38 ? 6.074 5.637 -6.352 1 98.56 38 THR B CA 1
ATOM 1675 C C . THR B 1 38 ? 6.781 6.906 -5.883 1 98.56 38 THR B C 1
ATOM 1677 O O . THR B 1 38 ? 6.469 8.008 -6.352 1 98.56 38 THR B O 1
ATOM 1680 N N . ALA B 1 39 ? 7.613 6.668 -4.879 1 98.31 39 ALA B N 1
ATOM 1681 C CA . ALA B 1 39 ? 8.422 7.805 -4.438 1 98.31 39 ALA B CA 1
ATOM 1682 C C . ALA B 1 39 ? 9.141 8.453 -5.613 1 98.31 39 ALA B C 1
ATOM 1684 O O . ALA B 1 39 ? 9.805 7.77 -6.398 1 98.31 39 ALA B O 1
ATOM 1685 N N . MET B 1 40 ? 8.867 9.758 -5.785 1 97.31 40 MET B N 1
ATOM 1686 C CA . MET B 1 40 ? 9.523 10.578 -6.797 1 97.31 40 MET B CA 1
ATOM 1687 C C . MET B 1 40 ? 9.234 10.055 -8.195 1 97.31 40 MET B C 1
ATOM 1689 O O . MET B 1 40 ? 9.984 10.336 -9.141 1 97.31 40 MET B O 1
ATOM 1693 N N . ASN B 1 41 ? 8.25 9.211 -8.305 1 97.19 41 ASN B N 1
ATOM 1694 C CA . ASN B 1 41 ? 7.844 8.633 -9.586 1 97.19 41 ASN B CA 1
ATOM 1695 C C . ASN B 1 41 ? 8.984 7.867 -10.242 1 97.19 41 ASN B C 1
ATOM 1697 O O . ASN B 1 41 ? 9.141 7.906 -11.469 1 97.19 41 ASN B O 1
ATOM 1701 N N . ARG B 1 42 ? 9.75 7.145 -9.43 1 98.12 42 ARG B N 1
ATOM 1702 C CA . ARG B 1 42 ? 10.93 6.438 -9.922 1 98.12 42 ARG B CA 1
ATOM 1703 C C . ARG B 1 42 ? 10.539 5.121 -10.586 1 98.12 42 ARG B C 1
ATOM 1705 O O . ARG B 1 42 ? 11.32 4.539 -11.344 1 98.12 42 ARG B O 1
ATOM 1712 N N . LYS B 1 43 ? 9.406 4.586 -10.289 1 98.31 43 LYS B N 1
ATOM 1713 C CA . LYS B 1 43 ? 8.828 3.395 -10.906 1 98.31 43 LYS B CA 1
ATOM 1714 C C . LYS B 1 43 ? 9.805 2.221 -10.852 1 98.31 43 LYS B C 1
ATOM 1716 O O . LYS B 1 43 ? 10.125 1.627 -11.883 1 98.31 43 LYS B O 1
ATOM 1721 N N . PRO B 1 44 ? 10.211 1.819 -9.609 1 98.81 44 PRO B N 1
ATOM 1722 C CA . PRO B 1 44 ? 11.219 0.765 -9.492 1 98.81 44 PRO B CA 1
ATOM 1723 C C . PRO B 1 44 ? 10.633 -0.634 -9.688 1 98.81 44 PRO B C 1
ATOM 1725 O O . PRO B 1 44 ? 11.383 -1.607 -9.805 1 98.81 44 PRO B O 1
ATOM 1728 N N . CYS B 1 45 ? 9.352 -0.79 -9.734 1 98.88 45 CYS B N 1
ATOM 1729 C CA . CYS B 1 45 ? 8.695 -2.088 -9.656 1 98.88 45 CYS B CA 1
ATOM 1730 C C . CYS B 1 45 ? 8.625 -2.744 -11.031 1 98.88 45 CYS B C 1
ATOM 1732 O O . CYS B 1 45 ? 8.445 -2.061 -12.039 1 98.88 45 CYS B O 1
ATOM 1734 N N . ASN B 1 46 ? 8.773 -4.027 -11.039 1 98.81 46 ASN B N 1
ATOM 1735 C CA . ASN B 1 46 ? 8.492 -4.918 -12.156 1 98.81 46 ASN B CA 1
ATOM 1736 C C . ASN B 1 46 ? 7.566 -6.062 -11.75 1 98.81 46 ASN B C 1
ATOM 1738 O O . ASN B 1 46 ? 7.547 -6.465 -10.586 1 98.81 46 ASN B O 1
ATOM 1742 N N . PHE B 1 47 ? 6.84 -6.527 -12.742 1 98.88 47 PHE B N 1
ATOM 1743 C CA . PHE B 1 47 ? 5.84 -7.562 -12.5 1 98.88 47 PHE B CA 1
ATOM 1744 C C . PHE B 1 47 ? 6.137 -8.805 -13.336 1 98.88 47 PHE B C 1
ATOM 1746 O O . PHE B 1 47 ? 6.035 -8.773 -14.562 1 98.88 47 PHE B O 1
ATOM 1753 N N . LEU B 1 48 ? 6.531 -9.859 -12.656 1 98.88 48 LEU B N 1
ATOM 1754 C CA . LEU B 1 48 ? 6.805 -11.133 -13.312 1 98.88 48 LEU B CA 1
ATOM 1755 C C . LEU B 1 48 ? 5.598 -12.062 -13.219 1 98.88 48 LEU B C 1
ATOM 1757 O O . LEU B 1 48 ? 5.211 -12.477 -12.125 1 98.88 48 LEU B O 1
ATOM 1761 N N . ILE B 1 49 ? 5.02 -12.406 -14.352 1 98.81 49 ILE B N 1
ATOM 1762 C CA . ILE B 1 49 ? 3.828 -13.25 -14.383 1 98.81 49 ILE B CA 1
ATOM 1763 C C . ILE B 1 49 ? 4.238 -14.719 -14.492 1 98.81 49 ILE B C 1
ATOM 1765 O O . ILE B 1 49 ? 4.996 -15.094 -15.391 1 98.81 49 ILE B O 1
ATOM 1769 N N . VAL B 1 50 ? 3.744 -15.484 -13.586 1 98.44 50 VAL B N 1
ATOM 1770 C CA . VAL B 1 50 ? 4 -16.922 -13.562 1 98.44 50 VAL B CA 1
ATOM 1771 C C . VAL B 1 50 ? 2.715 -17.672 -13.883 1 98.44 50 VAL B C 1
ATOM 1773 O O . VAL B 1 50 ? 1.728 -17.578 -13.148 1 98.44 50 VAL B O 1
ATOM 1776 N N . THR B 1 51 ? 2.729 -18.469 -14.961 1 96.75 51 THR B N 1
ATOM 1777 C CA . THR B 1 51 ? 1.548 -19.219 -15.359 1 96.75 51 THR B CA 1
ATOM 1778 C C . THR B 1 51 ? 1.844 -20.719 -15.367 1 96.75 51 THR B C 1
ATOM 1780 O O . THR B 1 51 ? 0.924 -21.531 -15.422 1 96.75 51 THR B O 1
ATOM 1783 N N . ASN B 1 52 ? 3.154 -20.984 -15.352 1 96.81 52 ASN B N 1
ATOM 1784 C CA . ASN B 1 52 ? 3.568 -22.391 -15.352 1 96.81 52 ASN B CA 1
ATOM 1785 C C . ASN B 1 52 ? 3.219 -23.078 -14.031 1 96.81 52 ASN B C 1
ATOM 1787 O O . ASN B 1 52 ? 3.648 -22.641 -12.969 1 96.81 52 ASN B O 1
ATOM 1791 N N . LYS B 1 53 ? 2.514 -24.219 -14.133 1 96.94 53 LYS B N 1
ATOM 1792 C CA . LYS B 1 53 ? 2.016 -24.906 -12.938 1 96.94 53 LYS B CA 1
ATOM 1793 C C . LYS B 1 53 ? 3.166 -25.453 -12.094 1 96.94 53 LYS B C 1
ATOM 1795 O O . LYS B 1 53 ? 3.105 -25.422 -10.867 1 96.94 53 LYS B O 1
ATOM 1800 N N . ASP B 1 54 ? 4.164 -25.938 -12.711 1 97.44 54 ASP B N 1
ATOM 1801 C CA . ASP B 1 54 ? 5.309 -26.453 -11.969 1 97.44 54 ASP B CA 1
ATOM 1802 C C . ASP B 1 54 ? 5.988 -25.344 -11.164 1 97.44 54 ASP B C 1
ATOM 1804 O O . ASP B 1 54 ? 6.418 -25.562 -10.031 1 97.44 54 ASP B O 1
ATOM 1808 N N . LYS B 1 55 ? 6.094 -24.172 -11.75 1 97.94 55 LYS B N 1
ATOM 1809 C CA . LYS B 1 55 ? 6.703 -23.031 -11.055 1 97.94 55 LYS B CA 1
ATOM 1810 C C . LYS B 1 55 ? 5.816 -22.547 -9.914 1 97.94 55 LYS B C 1
ATOM 1812 O O . LYS B 1 55 ? 6.316 -22.141 -8.867 1 97.94 55 LYS B O 1
ATOM 1817 N N . LEU B 1 56 ? 4.531 -22.562 -10.148 1 98.31 56 LEU B N 1
ATOM 181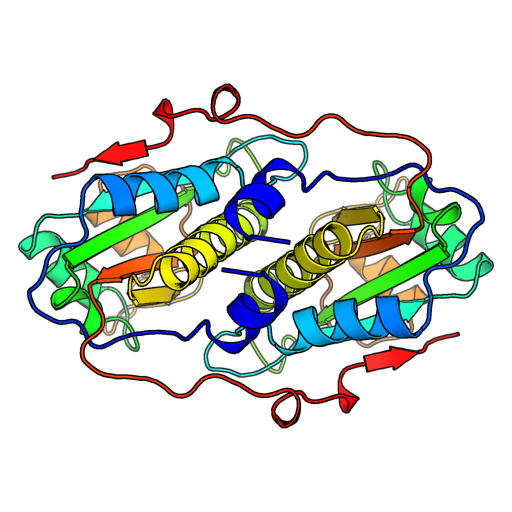8 C CA . LEU B 1 56 ? 3.627 -22.203 -9.062 1 98.31 56 LEU B CA 1
ATOM 1819 C C . LEU B 1 56 ? 3.795 -23.156 -7.879 1 98.31 56 LEU B C 1
ATOM 1821 O O . LEU B 1 56 ? 3.777 -22.719 -6.723 1 98.31 56 LEU B O 1
ATOM 1825 N N . VAL B 1 57 ? 3.961 -24.422 -8.156 1 98.44 57 VAL B N 1
ATOM 1826 C CA . VAL B 1 57 ? 4.188 -25.406 -7.098 1 98.44 57 VAL B CA 1
ATOM 1827 C C . VAL B 1 57 ? 5.5 -25.109 -6.383 1 98.44 57 VAL B C 1
ATOM 1829 O O . VAL B 1 57 ? 5.555 -25.109 -5.148 1 98.44 57 VAL B O 1
ATOM 1832 N N . GLU B 1 58 ? 6.559 -24.844 -7.156 1 98 58 GLU B N 1
ATOM 1833 C CA . GLU B 1 58 ? 7.844 -24.484 -6.551 1 98 58 GLU B CA 1
ATOM 1834 C C . GLU B 1 58 ? 7.707 -23.266 -5.645 1 98 58 GLU B C 1
ATOM 1836 O O . GLU B 1 58 ? 8.195 -23.266 -4.516 1 98 58 GLU B O 1
ATOM 1841 N N . LEU B 1 59 ? 7.062 -22.25 -6.125 1 98.5 59 LEU B N 1
ATOM 1842 C CA . LEU B 1 59 ? 6.895 -21 -5.379 1 98.5 59 LEU B CA 1
ATOM 1843 C C . LEU B 1 59 ? 6.07 -21.234 -4.117 1 98.5 59 LEU B C 1
ATOM 1845 O O . LEU B 1 59 ? 6.273 -20.547 -3.109 1 98.5 59 LEU B O 1
ATOM 1849 N N . SER B 1 60 ? 5.156 -22.188 -4.129 1 98.62 60 SER B N 1
ATOM 1850 C CA . SER B 1 60 ? 4.297 -22.453 -2.982 1 98.62 60 SER B CA 1
ATOM 1851 C C . SER B 1 60 ? 5.098 -23.016 -1.814 1 98.62 60 SER B C 1
ATOM 1853 O O . SER B 1 60 ? 4.625 -23.031 -0.675 1 98.62 60 SER B O 1
ATOM 1855 N N . GLU B 1 61 ? 6.32 -23.406 -2.059 1 98.44 61 GLU B N 1
ATOM 1856 C CA . GLU B 1 61 ? 7.113 -24.109 -1.056 1 98.44 61 GLU B CA 1
ATOM 1857 C C . GLU B 1 61 ? 8.219 -23.219 -0.501 1 98.44 61 GLU B C 1
ATOM 1859 O O . GLU B 1 61 ? 8.977 -23.641 0.378 1 98.44 61 GLU B O 1
ATOM 1864 N N . VAL B 1 62 ? 8.312 -22.016 -0.926 1 98.25 62 VAL B N 1
ATOM 1865 C CA . VAL B 1 62 ? 9.477 -21.188 -0.608 1 98.25 62 VAL B CA 1
ATOM 1866 C C . VAL B 1 62 ? 9.281 -20.531 0.753 1 98.25 62 VAL B C 1
ATOM 1868 O O . VAL B 1 62 ? 10.156 -19.797 1.227 1 98.25 62 VAL B O 1
ATOM 1871 N N . LYS B 1 63 ? 8.141 -20.656 1.327 1 97.5 63 LYS B N 1
ATOM 1872 C CA . LYS B 1 63 ? 7.816 -20.125 2.646 1 97.5 63 LYS B CA 1
ATOM 1873 C C . LYS B 1 63 ? 7.324 -21.234 3.58 1 97.5 63 LYS B C 1
ATOM 1875 O O . LYS B 1 63 ? 6.676 -22.188 3.139 1 97.5 63 LYS B O 1
ATOM 1880 N N . GLU B 1 64 ? 7.637 -21.031 4.887 1 97.25 64 GLU B N 1
ATOM 1881 C CA . GLU B 1 64 ? 7.258 -22.047 5.867 1 97.25 64 GLU B CA 1
ATOM 1882 C C . GLU B 1 64 ? 5.738 -22.141 6.012 1 97.25 64 GLU B C 1
ATOM 1884 O O . GLU B 1 64 ? 5.184 -23.234 6.113 1 97.25 64 GLU B O 1
ATOM 1889 N N . HIS B 1 65 ? 5.113 -20.953 6.055 1 96.12 65 HIS B N 1
ATOM 1890 C CA . HIS B 1 65 ? 3.67 -20.922 6.254 1 96.12 65 HIS B CA 1
ATOM 1891 C C . HIS B 1 65 ? 3.006 -19.938 5.297 1 96.12 65 HIS B C 1
ATOM 1893 O O . HIS B 1 65 ? 3.613 -18.938 4.902 1 96.12 65 HIS B O 1
ATOM 1899 N N . GLY B 1 66 ? 1.84 -20.25 4.871 1 97.12 66 GLY B N 1
ATOM 1900 C CA . GLY B 1 66 ? 0.977 -19.25 4.266 1 97.12 66 GLY B CA 1
ATOM 1901 C C . GLY B 1 66 ? 1.122 -19.172 2.756 1 97.12 66 GLY B C 1
ATOM 1902 O O . GLY B 1 66 ? 0.562 -18.281 2.119 1 97.12 66 GLY B O 1
ATOM 1903 N N . SER B 1 67 ? 1.839 -20.125 2.102 1 98.44 67 SER B N 1
ATOM 1904 C CA . SER B 1 67 ? 2.045 -20 0.664 1 98.44 67 SER B CA 1
ATOM 1905 C C . SER B 1 67 ? 1.577 -21.25 -0.078 1 98.44 67 SER B C 1
ATOM 1907 O O . SER B 1 67 ? 1.562 -21.266 -1.311 1 98.44 67 SER B O 1
ATOM 1909 N N . LYS B 1 68 ? 1.152 -22.281 0.613 1 98.38 68 LYS B N 1
ATOM 1910 C CA . LYS B 1 68 ? 0.874 -23.578 0.005 1 98.38 68 LYS B CA 1
ATOM 1911 C C . LYS B 1 68 ? -0.251 -23.469 -1.021 1 98.38 68 LYS B C 1
ATOM 1913 O O . LYS B 1 68 ? -0.228 -24.156 -2.045 1 98.38 68 LYS B O 1
ATOM 1918 N N . PHE B 1 69 ? -1.193 -22.609 -0.764 1 98.62 69 PHE B N 1
ATOM 1919 C CA . PHE B 1 69 ? -2.354 -22.5 -1.642 1 98.62 69 PHE B CA 1
ATOM 1920 C C . PHE B 1 69 ? -1.953 -21.969 -3.01 1 98.62 69 PHE B C 1
ATOM 1922 O O . PHE B 1 69 ? -2.734 -22.031 -3.961 1 98.62 69 PHE B O 1
ATOM 1929 N N . LEU B 1 70 ? -0.719 -21.406 -3.1 1 98.69 70 LEU B N 1
ATOM 1930 C CA . LEU B 1 70 ? -0.242 -20.844 -4.355 1 98.69 70 LEU B CA 1
ATOM 1931 C C . LEU B 1 70 ? -0.19 -21.906 -5.445 1 98.69 70 LEU B C 1
ATOM 1933 O O . LEU B 1 70 ? -0.363 -21.609 -6.629 1 98.69 70 LEU B O 1
ATOM 1937 N N . LYS B 1 71 ? -0.013 -23.172 -5.121 1 98.5 71 LYS B N 1
ATOM 1938 C CA . LYS B 1 71 ? 0.053 -24.25 -6.098 1 98.5 71 LYS B CA 1
ATOM 1939 C C . LYS B 1 71 ? -1.273 -24.406 -6.836 1 98.5 71 LYS B C 1
ATOM 1941 O O . LYS B 1 71 ? -1.314 -24.953 -7.941 1 98.5 71 LYS B O 1
ATOM 1946 N N . ASP B 1 72 ? -2.42 -23.906 -6.227 1 98.44 72 ASP B N 1
ATOM 1947 C CA . ASP B 1 72 ? -3.758 -24.047 -6.789 1 98.44 72 ASP B CA 1
ATOM 1948 C C . ASP B 1 72 ? -4.188 -22.766 -7.512 1 98.44 72 ASP B C 1
ATOM 1950 O O . ASP B 1 72 ? -5.273 -22.719 -8.094 1 98.44 72 ASP B O 1
ATOM 1954 N N . ALA B 1 73 ? -3.34 -21.734 -7.449 1 98.75 73 ALA B N 1
ATOM 1955 C CA . ALA B 1 73 ? -3.645 -20.484 -8.156 1 98.75 73 ALA B CA 1
ATOM 1956 C C . ALA B 1 73 ? -3.592 -20.688 -9.664 1 98.75 73 ALA B C 1
ATOM 1958 O O . ALA B 1 73 ? -2.939 -21.609 -10.156 1 98.75 73 ALA B O 1
ATOM 1959 N N . ASP B 1 74 ? -4.344 -19.875 -10.391 1 98.75 74 ASP B N 1
ATOM 1960 C CA . ASP B 1 74 ? -4.254 -19.906 -11.844 1 98.75 74 ASP B CA 1
ATOM 1961 C C . ASP B 1 74 ? -2.957 -19.25 -12.328 1 98.75 74 ASP B C 1
ATOM 1963 O O . ASP B 1 74 ? -2.307 -19.766 -13.242 1 98.75 74 ASP B O 1
ATOM 1967 N N . LYS B 1 75 ? -2.609 -18.078 -11.758 1 98.12 75 LYS B N 1
ATOM 1968 C CA . LYS B 1 75 ? -1.399 -17.312 -12.039 1 98.12 75 LYS B CA 1
ATOM 1969 C C . LYS B 1 75 ? -0.87 -16.641 -10.773 1 98.12 75 LYS B C 1
ATOM 1971 O O . LYS B 1 75 ? -1.552 -16.609 -9.75 1 98.12 75 LYS B O 1
ATOM 1976 N N . ALA B 1 76 ? 0.346 -16.219 -10.914 1 98.81 76 ALA B N 1
ATOM 1977 C CA . ALA B 1 76 ? 0.93 -15.391 -9.859 1 98.81 76 ALA B CA 1
ATOM 1978 C C . ALA B 1 76 ? 1.695 -14.203 -10.453 1 98.81 76 ALA B C 1
ATOM 1980 O O . ALA B 1 76 ? 2.154 -14.266 -11.594 1 98.81 76 ALA B O 1
ATOM 1981 N N . ILE B 1 77 ? 1.729 -13.18 -9.734 1 98.94 77 ILE B N 1
ATOM 1982 C CA . ILE B 1 77 ? 2.566 -12.031 -10.07 1 98.94 77 ILE B CA 1
ATOM 1983 C C . ILE B 1 77 ? 3.645 -11.852 -9 1 98.94 77 ILE B C 1
ATOM 1985 O O . ILE B 1 77 ? 3.338 -11.531 -7.852 1 98.94 77 ILE B O 1
ATOM 1989 N N . VAL B 1 78 ? 4.879 -12.102 -9.328 1 98.94 78 VAL B N 1
ATOM 1990 C CA . VAL B 1 78 ? 6 -11.758 -8.461 1 98.94 78 VAL B CA 1
ATOM 1991 C C . VAL B 1 78 ? 6.332 -10.273 -8.609 1 98.94 78 VAL B C 1
ATOM 1993 O O . VAL B 1 78 ? 6.773 -9.836 -9.68 1 98.94 78 VAL B O 1
ATOM 1996 N N . VAL B 1 79 ? 6.141 -9.523 -7.574 1 98.88 79 VAL B N 1
ATOM 1997 C CA . VAL B 1 79 ? 6.406 -8.086 -7.609 1 98.88 79 VAL B CA 1
ATOM 1998 C C . VAL B 1 79 ? 7.848 -7.816 -7.188 1 98.88 79 VAL B C 1
ATOM 2000 O O . VAL B 1 79 ? 8.227 -8.086 -6.043 1 98.88 79 VAL B O 1
ATOM 2003 N N . THR B 1 80 ? 8.633 -7.289 -8.055 1 98.81 80 THR B N 1
ATOM 2004 C CA . THR B 1 80 ? 10.039 -6.988 -7.773 1 98.81 80 THR B CA 1
ATOM 2005 C C . THR B 1 80 ? 10.305 -5.492 -7.887 1 98.81 80 THR B C 1
ATOM 2007 O O . THR B 1 80 ? 9.555 -4.77 -8.547 1 98.81 80 THR B O 1
ATOM 2010 N N . ALA B 1 81 ? 11.312 -5.066 -7.164 1 98.94 81 ALA B N 1
ATOM 2011 C CA . ALA B 1 81 ? 11.719 -3.666 -7.258 1 98.94 81 ALA B CA 1
ATOM 2012 C C . ALA B 1 81 ? 13.234 -3.533 -7.207 1 98.94 81 ALA B C 1
ATOM 2014 O O . ALA B 1 81 ? 13.898 -4.199 -6.406 1 98.94 81 ALA B O 1
ATOM 2015 N N . SER B 1 82 ? 13.773 -2.711 -8.07 1 98.75 82 SER B N 1
ATOM 2016 C CA . SER B 1 82 ? 15.219 -2.482 -8.125 1 98.75 82 SER B CA 1
ATOM 2017 C C . SER B 1 82 ? 15.664 -1.536 -7.012 1 98.75 82 SER B C 1
ATOM 2019 O O . SER B 1 82 ? 15.227 -0.384 -6.957 1 98.75 82 SER B O 1
ATOM 2021 N N . THR B 1 83 ? 16.578 -2.002 -6.184 1 98.69 83 THR B N 1
ATOM 2022 C CA . THR B 1 83 ? 17.109 -1.16 -5.125 1 98.69 83 THR B CA 1
ATOM 2023 C C . THR B 1 83 ? 18.094 -0.138 -5.699 1 98.69 83 THR B C 1
ATOM 2025 O O . THR B 1 83 ? 18.469 0.818 -5.016 1 98.69 83 THR B O 1
ATOM 2028 N N . LEU B 1 84 ? 18.469 -0.335 -6.945 1 98.62 84 LEU B N 1
ATOM 2029 C CA . LEU B 1 84 ? 19.328 0.631 -7.625 1 98.62 84 LEU B CA 1
ATOM 2030 C C . LEU B 1 84 ? 18.531 1.851 -8.07 1 98.62 84 LEU B C 1
ATOM 2032 O O . LEU B 1 84 ? 19.094 2.916 -8.32 1 98.62 84 LEU B O 1
ATOM 2036 N N . GLU B 1 85 ? 17.219 1.677 -8.117 1 98.5 85 GLU B N 1
ATOM 2037 C CA . GLU B 1 85 ? 16.344 2.756 -8.586 1 98.5 85 GLU B CA 1
ATOM 2038 C C . GLU B 1 85 ? 15.719 3.5 -7.406 1 98.5 85 GLU B C 1
ATOM 2040 O O . GLU B 1 85 ? 15.43 4.691 -7.508 1 98.5 85 GLU B O 1
ATOM 2045 N N . ALA B 1 86 ? 15.508 2.799 -6.332 1 98.5 86 ALA B N 1
ATOM 2046 C CA . ALA B 1 86 ? 14.82 3.432 -5.207 1 98.5 86 ALA B CA 1
ATOM 2047 C C . ALA B 1 86 ? 15.156 2.73 -3.896 1 98.5 86 ALA B C 1
ATOM 2049 O O . ALA B 1 86 ? 15.195 1.498 -3.836 1 98.5 86 ALA B O 1
ATOM 2050 N N . ASP B 1 87 ? 15.367 3.504 -2.828 1 98.62 87 ASP B N 1
ATOM 2051 C CA . ASP B 1 87 ? 15.547 2.943 -1.491 1 98.62 87 ASP B CA 1
ATOM 2052 C C . ASP B 1 87 ? 14.195 2.682 -0.825 1 98.62 87 ASP B C 1
ATOM 2054 O O . ASP B 1 87 ? 14.141 2.117 0.27 1 98.62 87 ASP B O 1
ATOM 2058 N N . THR B 1 88 ? 13.078 3.061 -1.474 1 98.81 88 THR B N 1
ATOM 2059 C CA . THR B 1 88 ? 11.727 2.865 -0.96 1 98.81 88 THR B CA 1
ATOM 2060 C C . THR B 1 88 ? 11.062 1.657 -1.621 1 98.81 88 THR B C 1
ATOM 2062 O O . THR B 1 88 ? 9.852 1.648 -1.84 1 98.81 88 THR B O 1
ATOM 2065 N N . TRP B 1 89 ? 11.867 0.66 -1.927 1 98.81 89 TRP B N 1
ATOM 2066 C CA . TRP B 1 89 ? 11.383 -0.484 -2.688 1 9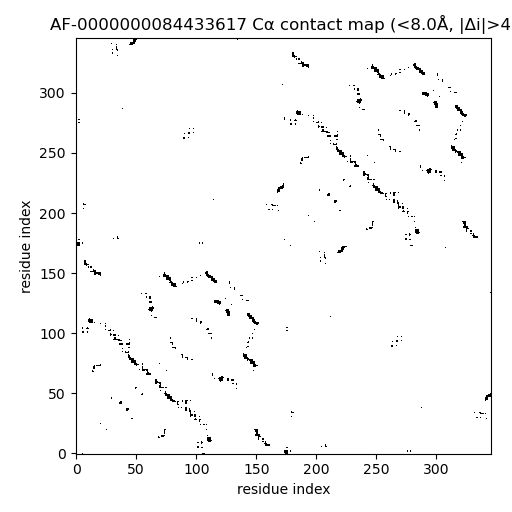8.81 89 TRP B CA 1
ATOM 2067 C C . TRP B 1 89 ? 10.281 -1.213 -1.924 1 98.81 89 TRP B C 1
ATOM 2069 O O . TRP B 1 89 ? 9.359 -1.773 -2.529 1 98.81 89 TRP B O 1
ATOM 2079 N N . ILE B 1 90 ? 10.266 -1.241 -0.607 1 98.94 90 ILE B N 1
ATOM 2080 C CA . ILE B 1 90 ? 9.227 -1.911 0.166 1 98.94 90 ILE B CA 1
ATOM 2081 C C . ILE B 1 90 ? 7.91 -1.146 0.034 1 98.94 90 ILE B C 1
ATOM 2083 O O . ILE B 1 90 ? 6.871 -1.733 -0.279 1 98.94 90 ILE B O 1
ATOM 2087 N N . GLU B 1 91 ? 7.973 0.155 0.265 1 98.94 91 GLU B N 1
ATOM 2088 C CA . GLU B 1 91 ? 6.797 1.015 0.157 1 98.94 91 GLU B CA 1
ATOM 2089 C C . GLU B 1 91 ? 6.207 0.968 -1.25 1 98.94 91 GLU B C 1
ATOM 2091 O O . GLU B 1 91 ? 5.016 0.71 -1.42 1 98.94 91 GLU B O 1
ATOM 2096 N N . ASP B 1 92 ? 7.09 1.157 -2.244 1 98.94 92 ASP B N 1
ATOM 2097 C CA . ASP B 1 92 ? 6.645 1.217 -3.633 1 98.94 92 ASP B CA 1
ATOM 2098 C C . ASP B 1 92 ? 6.004 -0.102 -4.062 1 98.94 92 ASP B C 1
ATOM 2100 O O . ASP B 1 92 ? 4.953 -0.107 -4.707 1 98.94 92 ASP B O 1
ATOM 2104 N N . SER B 1 93 ? 6.602 -1.187 -3.705 1 98.94 93 SER B N 1
ATOM 2105 C CA . SER B 1 93 ? 6.059 -2.5 -4.035 1 98.94 93 SER B CA 1
ATOM 2106 C C . SER B 1 93 ? 4.746 -2.756 -3.305 1 98.94 93 SER B C 1
ATOM 2108 O O . SER B 1 93 ? 3.828 -3.365 -3.859 1 98.94 93 SER B O 1
ATOM 2110 N N . SER B 1 94 ? 4.68 -2.33 -2.049 1 98.94 94 SER B N 1
ATOM 2111 C CA . SER B 1 94 ? 3.465 -2.525 -1.265 1 98.94 94 SER B CA 1
ATOM 2112 C C . SER B 1 94 ? 2.293 -1.755 -1.862 1 98.94 94 SER B C 1
ATOM 2114 O O . SER B 1 94 ? 1.168 -2.258 -1.902 1 98.94 94 SER B O 1
ATOM 2116 N N . ILE B 1 95 ? 2.551 -0.585 -2.309 1 98.94 95 ILE B N 1
ATOM 2117 C CA . ILE B 1 95 ? 1.521 0.217 -2.959 1 98.94 95 ILE B CA 1
ATOM 2118 C C . ILE B 1 95 ? 1.046 -0.486 -4.23 1 98.94 95 ILE B C 1
ATOM 2120 O O . ILE B 1 95 ? -0.158 -0.64 -4.445 1 98.94 95 ILE B O 1
ATOM 2124 N N . ALA B 1 96 ? 1.996 -0.937 -5.031 1 98.94 96 ALA B N 1
ATOM 2125 C CA . ALA B 1 96 ? 1.649 -1.615 -6.277 1 98.94 96 ALA B CA 1
ATOM 2126 C C . ALA B 1 96 ? 0.827 -2.871 -6.008 1 98.94 96 ALA B C 1
ATOM 2128 O O . ALA B 1 96 ? -0.187 -3.111 -6.668 1 98.94 96 ALA B O 1
ATOM 2129 N N . LEU B 1 97 ? 1.282 -3.648 -5.059 1 98.94 97 LEU B N 1
ATOM 2130 C CA . LEU B 1 97 ? 0.559 -4.855 -4.668 1 98.94 97 LEU B CA 1
ATOM 2131 C C . LEU B 1 97 ? -0.855 -4.516 -4.207 1 98.94 97 LEU B C 1
ATOM 2133 O O . LEU B 1 97 ? -1.808 -5.223 -4.543 1 98.94 97 LEU B O 1
ATOM 2137 N N . THR B 1 98 ? -0.99 -3.461 -3.443 1 98.94 98 THR B N 1
ATOM 2138 C CA . THR B 1 98 ? -2.295 -3.035 -2.951 1 98.94 98 THR B CA 1
ATOM 2139 C C . THR B 1 98 ? -3.213 -2.658 -4.109 1 98.94 98 THR B C 1
ATOM 2141 O O . THR B 1 98 ? -4.367 -3.086 -4.156 1 98.94 98 THR B O 1
ATOM 2144 N N . PHE B 1 99 ? -2.691 -1.891 -5.07 1 98.94 99 PHE B N 1
ATOM 2145 C CA . PHE B 1 99 ? -3.469 -1.508 -6.242 1 98.94 99 PHE B CA 1
ATOM 2146 C C . PHE B 1 99 ? -3.951 -2.74 -6.996 1 98.94 99 PHE B C 1
ATOM 2148 O O . PHE B 1 99 ? -5.125 -2.832 -7.359 1 98.94 99 PHE B O 1
ATOM 2155 N N . MET B 1 100 ? -3.092 -3.678 -7.184 1 98.94 100 MET B N 1
ATOM 2156 C CA . MET B 1 100 ? -3.436 -4.883 -7.934 1 98.94 100 MET B CA 1
ATOM 2157 C C . MET B 1 100 ? -4.438 -5.734 -7.16 1 98.94 100 MET B C 1
ATOM 2159 O O . MET B 1 100 ? -5.363 -6.293 -7.75 1 98.94 100 MET B O 1
ATOM 2163 N N . HIS B 1 101 ? -4.211 -5.836 -5.855 1 98.94 101 HIS B N 1
ATOM 2164 C CA . HIS B 1 101 ? -5.129 -6.586 -5.004 1 98.94 101 HIS B CA 1
ATOM 2165 C C . HIS B 1 101 ? -6.531 -5.996 -5.055 1 98.94 101 HIS B C 1
ATOM 2167 O O . HIS B 1 101 ? -7.516 -6.727 -5.195 1 98.94 101 HIS B O 1
ATOM 2173 N N . LEU B 1 102 ? -6.648 -4.711 -4.957 1 98.94 102 LEU B N 1
ATOM 2174 C CA . LEU B 1 102 ? -7.934 -4.02 -5.031 1 98.94 102 LEU B CA 1
ATOM 2175 C C . LEU B 1 102 ? -8.57 -4.203 -6.406 1 98.94 102 LEU B C 1
ATOM 2177 O O . LEU B 1 102 ? -9.781 -4.41 -6.516 1 98.94 102 LEU B O 1
ATOM 2181 N N . MET B 1 103 ? -7.77 -4.133 -7.465 1 98.94 103 MET B N 1
ATOM 2182 C CA . MET B 1 103 ? -8.312 -4.312 -8.812 1 98.94 103 MET B CA 1
ATOM 2183 C C . MET B 1 103 ? -8.844 -5.73 -9 1 98.94 103 MET B C 1
ATOM 2185 O O . MET B 1 103 ? -9.898 -5.926 -9.602 1 98.94 103 MET B O 1
ATOM 2189 N N . ALA B 1 104 ? -8.109 -6.715 -8.5 1 98.94 104 ALA B N 1
ATOM 2190 C CA . ALA B 1 104 ? -8.594 -8.094 -8.578 1 98.94 104 ALA B CA 1
ATOM 2191 C C . ALA B 1 104 ? -9.984 -8.219 -7.961 1 98.94 104 ALA B C 1
ATOM 2193 O O . ALA B 1 104 ? -10.898 -8.742 -8.594 1 98.94 104 ALA B O 1
ATOM 2194 N N . ALA B 1 105 ? -10.172 -7.703 -6.766 1 98.88 105 ALA B N 1
ATOM 2195 C CA . ALA B 1 105 ? -11.477 -7.73 -6.102 1 98.88 105 ALA B CA 1
ATOM 2196 C C . ALA B 1 105 ? -12.516 -6.965 -6.91 1 98.88 105 ALA B C 1
ATOM 2198 O O . ALA B 1 105 ? -13.664 -7.406 -7.031 1 98.88 105 ALA B O 1
ATOM 2199 N N . ASN B 1 106 ? -12.078 -5.84 -7.453 1 98.88 106 ASN B N 1
ATOM 2200 C CA . ASN B 1 106 ? -12.953 -4.969 -8.227 1 98.88 106 ASN B CA 1
ATOM 2201 C C . ASN B 1 106 ? -13.586 -5.711 -9.406 1 98.88 106 ASN B C 1
ATOM 2203 O O . ASN B 1 106 ? -14.734 -5.457 -9.766 1 98.88 106 ASN B O 1
ATOM 2207 N N . ILE B 1 107 ? -12.852 -6.688 -9.961 1 98.75 107 ILE B N 1
ATOM 2208 C CA . ILE B 1 107 ? -13.305 -7.293 -11.211 1 98.75 107 ILE B CA 1
ATOM 2209 C C . ILE B 1 107 ? -13.656 -8.758 -10.969 1 98.75 107 ILE B C 1
ATOM 2211 O O . ILE B 1 107 ? -13.719 -9.555 -11.914 1 98.75 107 ILE B O 1
ATOM 2215 N N . GLY B 1 108 ? -13.703 -9.141 -9.742 1 98.12 108 GLY B N 1
ATOM 2216 C CA . GLY B 1 108 ? -14.219 -10.453 -9.391 1 98.12 108 GLY B CA 1
ATOM 2217 C C . GLY B 1 108 ? -13.164 -11.547 -9.445 1 98.12 108 GLY B C 1
ATOM 2218 O O . GLY B 1 108 ? -13.492 -12.727 -9.539 1 98.12 108 GLY B O 1
ATOM 2219 N N . VAL B 1 109 ? -11.93 -11.227 -9.547 1 98.88 109 VAL B N 1
ATOM 2220 C CA . VAL B 1 109 ? -10.82 -12.172 -9.453 1 98.88 109 VAL B CA 1
ATOM 2221 C C . VAL B 1 109 ? -10.383 -12.305 -8 1 98.88 109 VAL B C 1
ATOM 2223 O O . VAL B 1 109 ? -10.281 -11.312 -7.277 1 98.88 109 VAL B O 1
ATOM 2226 N N . GLY B 1 110 ? -10.211 -13.57 -7.527 1 98.88 110 GLY B N 1
ATOM 2227 C CA . GLY B 1 110 ? -9.609 -13.797 -6.223 1 98.88 110 GLY B CA 1
ATOM 2228 C C . GLY B 1 110 ? -8.109 -13.547 -6.199 1 98.88 110 GLY B C 1
ATOM 2229 O O . GLY B 1 110 ? -7.422 -13.812 -7.184 1 98.88 110 GLY B O 1
ATOM 2230 N N . SER B 1 111 ? -7.641 -13.109 -5.082 1 98.88 111 SER B N 1
ATOM 2231 C CA . SER B 1 111 ? -6.211 -12.875 -4.93 1 98.88 111 SER B CA 1
ATOM 2232 C C . SER B 1 111 ? -5.793 -12.93 -3.463 1 98.88 111 SER B C 1
ATOM 2234 O O . SER B 1 111 ? -6.633 -12.805 -2.57 1 98.88 111 SER B O 1
ATOM 2236 N N . CYS B 1 112 ? -4.531 -13.133 -3.248 1 98.88 112 CYS B N 1
ATOM 2237 C CA . CYS B 1 112 ? -3.943 -13.117 -1.914 1 98.88 112 CYS B CA 1
ATOM 2238 C C . CYS B 1 112 ? -2.477 -12.711 -1.97 1 98.88 112 CYS B C 1
ATOM 2240 O O . CYS B 1 112 ? -1.716 -13.211 -2.795 1 98.88 112 CYS B O 1
ATOM 2242 N N . TRP B 1 113 ? -2.164 -11.734 -1.137 1 98.88 113 TRP B N 1
ATOM 2243 C CA . TRP B 1 113 ? -0.781 -11.312 -0.93 1 98.88 113 TRP B CA 1
ATOM 2244 C C . TRP B 1 113 ? -0.006 -12.367 -0.144 1 98.88 113 TRP B C 1
ATOM 2246 O O . TRP B 1 113 ? -0.39 -12.727 0.972 1 98.88 113 TRP B O 1
ATOM 2256 N N . ILE B 1 114 ? 1.038 -12.883 -0.72 1 98.88 114 ILE B N 1
ATOM 2257 C CA . ILE B 1 114 ? 1.954 -13.789 -0.035 1 98.88 114 ILE B CA 1
ATOM 2258 C C . ILE B 1 114 ? 3.258 -13.055 0.285 1 98.88 114 ILE B C 1
ATOM 2260 O O . ILE B 1 114 ? 4.035 -12.734 -0.618 1 98.88 114 ILE B O 1
ATOM 2264 N N . GLN B 1 115 ? 3.512 -12.844 1.542 1 98.81 115 GLN B N 1
ATOM 2265 C CA . GLN B 1 115 ? 4.672 -12.094 2.02 1 98.81 115 GLN B CA 1
ATOM 2266 C C . GLN B 1 115 ? 5.961 -12.875 1.776 1 98.81 115 GLN B C 1
ATOM 2268 O O . GLN B 1 115 ? 6.039 -14.062 2.076 1 98.81 115 GLN B O 1
ATOM 2273 N N . MET B 1 116 ? 6.934 -12.195 1.188 1 98.75 116 MET B N 1
ATOM 2274 C CA . MET B 1 116 ? 8.234 -12.812 0.973 1 98.75 116 MET B CA 1
ATOM 2275 C C . MET B 1 116 ? 9.32 -12.109 1.787 1 98.75 116 MET B C 1
ATOM 2277 O O . MET B 1 116 ? 10.195 -12.766 2.357 1 98.75 116 MET B O 1
ATOM 2281 N N . HIS B 1 117 ? 9.234 -10.789 1.859 1 98.5 117 HIS B N 1
ATOM 2282 C CA . HIS B 1 117 ? 10.195 -9.984 2.609 1 98.5 117 HIS B CA 1
ATOM 2283 C C . HIS B 1 117 ? 10.234 -10.406 4.074 1 98.5 117 HIS B C 1
ATOM 2285 O O . HIS B 1 117 ? 9.195 -10.508 4.727 1 98.5 117 HIS B O 1
ATOM 2291 N N . LEU B 1 118 ? 11.422 -10.742 4.59 1 98.25 118 LEU B N 1
ATOM 2292 C CA . LEU B 1 118 ? 11.695 -11.078 5.984 1 98.25 118 LEU B CA 1
ATOM 2293 C C . LEU B 1 118 ? 11.156 -12.461 6.324 1 98.25 118 LEU B C 1
ATOM 2295 O O . LEU B 1 118 ? 10.961 -12.781 7.5 1 98.25 118 LEU B O 1
ATOM 2299 N N . ARG B 1 119 ? 10.891 -13.289 5.309 1 98.69 119 ARG B N 1
ATOM 2300 C CA . ARG B 1 119 ? 10.383 -14.633 5.57 1 98.69 119 ARG B CA 1
ATOM 2301 C C . ARG B 1 119 ? 11.438 -15.688 5.273 1 98.69 119 ARG B C 1
ATOM 2303 O O . ARG B 1 119 ? 12.445 -15.398 4.613 1 98.69 119 ARG B O 1
ATOM 2310 N N . LYS B 1 120 ? 11.172 -16.891 5.773 1 98.62 120 LYS B N 1
ATOM 2311 C CA . LYS B 1 120 ? 12.062 -18.031 5.57 1 98.62 120 LYS B CA 1
ATOM 2312 C C . LYS B 1 120 ? 11.273 -19.266 5.176 1 98.62 120 LYS B C 1
ATOM 2314 O O . LYS B 1 120 ? 10.094 -19.406 5.516 1 98.62 120 LYS B O 1
ATOM 2319 N N . SER B 1 121 ? 11.938 -20.109 4.445 1 98.12 121 SER B N 1
ATOM 2320 C CA . SER B 1 121 ? 11.375 -21.422 4.133 1 98.12 121 SER B CA 1
ATOM 2321 C C . SER B 1 121 ? 11.406 -22.328 5.352 1 98.12 121 SER B C 1
ATOM 2323 O O . SER B 1 121 ? 11.953 -21.969 6.395 1 98.12 121 SER B O 1
ATOM 2325 N N . SER B 1 122 ? 10.75 -23.484 5.16 1 97.25 122 SER B N 1
ATOM 2326 C CA . SER B 1 122 ? 10.766 -24.469 6.223 1 97.25 122 SER B CA 1
ATOM 2327 C C . SER B 1 122 ? 12.195 -24.891 6.57 1 97.25 122 SER B C 1
ATOM 2329 O O . SER B 1 122 ? 12.484 -25.234 7.719 1 97.25 122 SER B O 1
ATOM 2331 N N . GLY B 1 123 ? 13.086 -24.797 5.629 1 97.38 123 GLY B N 1
ATOM 2332 C CA . GLY B 1 123 ? 14.477 -25.156 5.836 1 97.38 123 GLY B CA 1
ATOM 2333 C C . GLY B 1 123 ? 15.32 -24.031 6.371 1 97.38 123 GLY B C 1
ATOM 2334 O O . GLY B 1 123 ? 16.531 -24.188 6.574 1 97.38 123 GLY B O 1
ATOM 23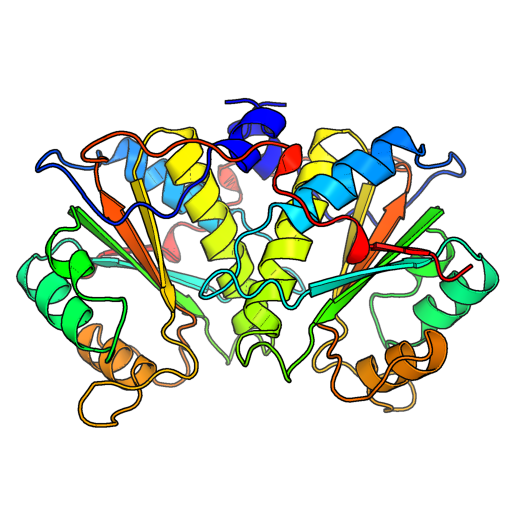35 N N . GLY B 1 124 ? 14.734 -22.875 6.512 1 97.88 124 GLY B N 1
ATOM 2336 C CA . GLY B 1 124 ? 15.43 -21.734 7.105 1 97.88 124 GLY B CA 1
ATOM 2337 C C . GLY B 1 124 ? 16.062 -20.812 6.078 1 97.88 124 GLY B C 1
ATOM 2338 O O . GLY B 1 124 ? 16.719 -19.828 6.434 1 97.88 124 GLY B O 1
ATOM 2339 N N . GLU B 1 125 ? 15.836 -21.156 4.855 1 98.25 125 GLU B N 1
ATOM 2340 C CA . GLU B 1 125 ? 16.406 -20.344 3.791 1 98.25 125 GLU B CA 1
ATOM 2341 C C . GLU B 1 125 ? 15.586 -19.062 3.586 1 98.25 125 GLU B C 1
ATOM 2343 O O . GLU B 1 125 ? 14.375 -19.062 3.809 1 98.25 125 GLU B O 1
ATOM 2348 N N . ASN B 1 126 ? 16.266 -17.984 3.195 1 98.5 126 ASN B N 1
ATOM 2349 C CA . ASN B 1 126 ? 15.586 -16.719 2.885 1 98.5 126 ASN B CA 1
ATOM 2350 C C . ASN B 1 126 ? 14.609 -16.891 1.722 1 98.5 126 ASN B C 1
ATOM 2352 O O . ASN B 1 126 ? 15.016 -17.219 0.608 1 98.5 126 ASN B O 1
ATOM 2356 N N . SER B 1 127 ? 13.359 -16.609 1.973 1 98.69 127 SER B N 1
ATOM 2357 C CA . SER B 1 127 ? 12.312 -16.828 0.979 1 98.69 127 SER B CA 1
ATOM 2358 C C . SER B 1 127 ? 12.516 -15.93 -0.244 1 98.69 127 SER B C 1
ATOM 2360 O O . SER B 1 127 ? 12.328 -16.375 -1.379 1 98.69 127 SER B O 1
ATOM 2362 N N . GLU B 1 128 ? 12.875 -14.703 -0.022 1 98.31 128 GLU B N 1
ATOM 2363 C CA . GLU B 1 128 ? 13.133 -13.82 -1.151 1 98.31 128 GLU B CA 1
ATOM 2364 C C . GLU B 1 128 ? 14.203 -14.391 -2.074 1 98.31 128 GLU B C 1
ATOM 2366 O O . GLU B 1 128 ? 14.047 -14.375 -3.297 1 98.31 128 GLU B O 1
ATOM 2371 N N . LYS B 1 129 ? 15.25 -14.805 -1.44 1 98.38 129 LYS B N 1
ATOM 2372 C CA . LYS B 1 129 ? 16.344 -15.375 -2.219 1 98.38 129 LYS B CA 1
ATOM 2373 C C . LYS B 1 129 ? 15.867 -16.562 -3.045 1 98.38 129 LYS B C 1
ATOM 2375 O O . LYS B 1 129 ? 16.234 -16.703 -4.215 1 98.38 129 LYS B O 1
ATOM 2380 N N . LEU B 1 130 ? 15.109 -17.422 -2.42 1 98.62 130 LEU B N 1
ATOM 2381 C CA . LEU B 1 130 ? 14.602 -18.609 -3.113 1 98.62 130 LEU B CA 1
ATOM 2382 C C . LEU B 1 130 ? 13.75 -18.203 -4.312 1 98.62 130 LEU B C 1
ATOM 2384 O O . LEU B 1 130 ? 13.875 -18.781 -5.391 1 98.62 130 LEU B O 1
ATOM 2388 N N . VAL B 1 131 ? 12.914 -17.203 -4.125 1 98.75 131 VAL B N 1
ATOM 2389 C CA . VAL B 1 131 ? 12.07 -16.75 -5.227 1 98.75 131 VAL B CA 1
ATOM 2390 C C . VAL B 1 131 ? 12.938 -16.172 -6.344 1 98.75 131 VAL B C 1
ATOM 2392 O O . VAL B 1 131 ? 12.734 -16.484 -7.52 1 98.75 131 VAL B O 1
ATOM 2395 N N . ARG B 1 132 ? 13.922 -15.344 -6 1 98.31 132 ARG B N 1
ATOM 2396 C CA . ARG B 1 132 ? 14.805 -14.758 -7.008 1 98.31 132 ARG B CA 1
ATOM 2397 C C . ARG B 1 132 ? 15.492 -15.852 -7.828 1 98.31 132 ARG B C 1
ATOM 2399 O O . ARG B 1 132 ? 15.617 -15.727 -9.047 1 98.31 132 ARG B O 1
ATOM 2406 N N . ASP B 1 133 ? 15.875 -16.906 -7.176 1 97.69 133 ASP B N 1
ATOM 2407 C CA . ASP B 1 133 ? 16.516 -18.016 -7.859 1 97.69 133 ASP B CA 1
ATOM 2408 C C . ASP B 1 133 ? 15.555 -18.703 -8.828 1 97.69 133 ASP B C 1
ATOM 2410 O O . ASP B 1 133 ? 15.938 -19.062 -9.945 1 97.69 133 ASP B O 1
ATOM 2414 N N . ILE B 1 134 ? 14.367 -18.875 -8.398 1 97.56 134 ILE B N 1
ATOM 2415 C CA . ILE B 1 134 ? 13.359 -19.562 -9.203 1 97.56 134 ILE B CA 1
ATOM 2416 C C . ILE B 1 134 ? 13.055 -18.734 -10.453 1 97.56 134 ILE B C 1
ATOM 2418 O O . ILE B 1 134 ? 12.953 -19.281 -11.555 1 97.56 134 ILE B O 1
ATOM 2422 N N . VAL B 1 135 ? 12.969 -17.391 -10.258 1 97.25 135 VAL B N 1
ATOM 2423 C CA . VAL B 1 135 ? 12.539 -16.562 -11.383 1 97.25 135 VAL B CA 1
ATOM 2424 C C . VAL B 1 135 ? 13.75 -15.984 -12.102 1 97.25 135 VAL B C 1
ATOM 2426 O O . VAL B 1 135 ? 13.609 -15.273 -13.102 1 97.25 135 VAL B O 1
ATOM 2429 N N . LYS B 1 136 ? 14.914 -16.203 -11.609 1 96.56 136 LYS B N 1
ATOM 2430 C CA . LYS B 1 136 ? 16.188 -15.914 -12.25 1 96.56 136 LYS B CA 1
ATOM 2431 C C . LYS B 1 136 ? 16.391 -14.406 -12.414 1 96.56 136 LYS B C 1
ATOM 2433 O O . LYS B 1 136 ? 16.672 -13.93 -13.516 1 96.56 136 LYS B O 1
ATOM 2438 N N . ILE B 1 137 ? 16.391 -13.727 -11.336 1 97.44 137 ILE B N 1
ATOM 2439 C CA . ILE B 1 137 ? 16.656 -12.289 -11.367 1 97.44 137 ILE B CA 1
ATOM 2440 C C . ILE B 1 137 ? 17.812 -11.969 -10.422 1 97.44 137 ILE B C 1
ATOM 2442 O O . ILE B 1 137 ? 18.109 -12.742 -9.508 1 97.44 137 ILE B O 1
ATOM 2446 N N . ASP B 1 138 ? 18.391 -10.797 -10.617 1 97.75 138 ASP B N 1
ATOM 2447 C CA . ASP B 1 138 ? 19.562 -10.391 -9.867 1 97.75 138 ASP B CA 1
ATOM 2448 C C . ASP B 1 138 ? 19.203 -9.984 -8.438 1 97.75 138 ASP B C 1
ATOM 2450 O O . ASP B 1 138 ? 18.047 -9.695 -8.148 1 97.75 138 ASP B O 1
ATOM 2454 N N . GLU B 1 139 ? 20.25 -9.875 -7.59 1 97.81 139 GLU B N 1
ATOM 2455 C CA . GLU B 1 139 ? 20.062 -9.672 -6.156 1 97.81 139 GLU B CA 1
ATOM 2456 C C . GLU B 1 139 ? 19.609 -8.242 -5.859 1 97.81 139 GLU B C 1
ATOM 2458 O O . GLU B 1 139 ? 19.016 -7.977 -4.812 1 97.81 139 GLU B O 1
ATOM 2463 N N . HIS B 1 140 ? 19.891 -7.367 -6.824 1 98.31 140 HIS B N 1
ATOM 2464 C CA . HIS B 1 140 ? 19.484 -5.988 -6.555 1 98.31 140 HIS B CA 1
ATOM 2465 C C . HIS B 1 140 ? 17.984 -5.809 -6.707 1 98.31 140 HIS B C 1
ATOM 2467 O O . HIS B 1 140 ? 17.438 -4.781 -6.305 1 98.31 140 HIS B O 1
ATOM 2473 N N . TYR B 1 141 ? 17.297 -6.777 -7.348 1 98.62 141 TYR B N 1
ATOM 2474 C CA . TYR B 1 141 ? 15.844 -6.812 -7.293 1 98.62 141 TYR B CA 1
ATOM 2475 C C . TYR B 1 141 ? 15.359 -7.445 -5.992 1 98.62 141 TYR B C 1
ATOM 2477 O O . TYR B 1 141 ? 15.727 -8.578 -5.676 1 98.62 141 TYR B O 1
ATOM 2485 N N . ARG B 1 142 ? 14.609 -6.703 -5.273 1 98.88 142 ARG B N 1
ATOM 2486 C CA . ARG B 1 142 ? 14.031 -7.18 -4.02 1 98.88 142 ARG B CA 1
ATOM 2487 C C . ARG B 1 142 ? 12.547 -7.5 -4.184 1 98.88 142 ARG B C 1
ATOM 2489 O O . ARG B 1 142 ? 11.906 -7.031 -5.129 1 98.88 142 ARG B O 1
ATOM 2496 N N . ILE B 1 143 ? 12.078 -8.352 -3.285 1 98.88 143 ILE B N 1
ATOM 2497 C CA . ILE B 1 143 ? 10.719 -8.859 -3.416 1 98.88 143 ILE B CA 1
ATOM 2498 C C . ILE B 1 143 ? 9.984 -8.719 -2.084 1 98.88 143 ILE B C 1
ATOM 2500 O O . ILE B 1 143 ? 10.352 -9.367 -1.099 1 98.88 143 ILE B O 1
ATOM 2504 N N . VAL B 1 144 ? 8.93 -7.918 -2.072 1 98.75 144 VAL B N 1
ATOM 2505 C CA . VAL B 1 144 ? 8.094 -7.812 -0.882 1 98.75 144 VAL B CA 1
ATOM 2506 C C . VAL B 1 144 ? 7.152 -9.016 -0.803 1 98.75 144 VAL B C 1
ATOM 2508 O O . VAL B 1 144 ? 6.945 -9.578 0.274 1 98.75 144 VAL B O 1
ATOM 2511 N N . GLY B 1 145 ? 6.559 -9.305 -1.996 1 98.75 145 GLY B N 1
ATOM 2512 C CA . GLY B 1 145 ? 5.582 -10.383 -1.98 1 98.75 145 GLY B CA 1
ATOM 2513 C C . GLY B 1 145 ? 5.164 -10.828 -3.369 1 98.75 145 GLY B C 1
ATOM 2514 O O . GLY B 1 145 ? 5.625 -10.273 -4.371 1 98.75 145 GLY B O 1
ATOM 2515 N N . ILE B 1 146 ? 4.371 -11.898 -3.4 1 98.94 146 ILE B N 1
ATOM 2516 C CA . ILE B 1 146 ? 3.736 -12.492 -4.574 1 98.94 146 ILE B CA 1
ATOM 2517 C C . ILE B 1 146 ? 2.219 -12.344 -4.473 1 98.94 146 ILE B C 1
ATOM 2519 O O . ILE B 1 146 ? 1.644 -12.516 -3.396 1 98.94 146 ILE B O 1
ATOM 2523 N N . LEU B 1 147 ? 1.602 -11.984 -5.578 1 98.94 147 LEU B N 1
ATOM 2524 C CA . LEU B 1 147 ? 0.144 -11.977 -5.629 1 98.94 147 LEU B CA 1
ATOM 2525 C C . LEU B 1 147 ? -0.382 -13.219 -6.336 1 98.94 147 LEU B C 1
ATOM 2527 O O . LEU B 1 147 ? -0.167 -13.391 -7.535 1 98.94 147 LEU B O 1
ATOM 2531 N N . ALA B 1 148 ? -1.045 -14.078 -5.602 1 98.94 148 ALA B N 1
ATOM 2532 C CA . ALA B 1 148 ? -1.744 -15.211 -6.203 1 98.94 148 ALA B CA 1
ATOM 2533 C C . ALA B 1 148 ? -3.055 -14.766 -6.848 1 98.94 148 ALA B C 1
ATOM 2535 O O . ALA B 1 148 ? -3.775 -13.93 -6.293 1 98.94 148 ALA B O 1
ATOM 2536 N N . LEU B 1 149 ? -3.352 -15.32 -7.98 1 98.94 149 LEU B N 1
ATOM 2537 C CA . LEU B 1 149 ? -4.582 -15 -8.695 1 98.94 149 LEU B CA 1
ATOM 2538 C C . LEU B 1 149 ? -5.344 -16.266 -9.078 1 98.94 149 LEU B C 1
ATOM 2540 O O . LEU B 1 149 ? -4.738 -17.25 -9.484 1 98.94 149 LEU B O 1
ATOM 2544 N N . GLY B 1 150 ? -6.617 -16.203 -8.945 1 98.94 150 GLY B N 1
ATOM 2545 C CA . GLY B 1 150 ? -7.523 -17.25 -9.375 1 98.94 150 GLY B CA 1
ATOM 2546 C C . GLY B 1 150 ? -8.984 -16.859 -9.25 1 98.94 150 GLY B C 1
ATOM 2547 O O . GLY B 1 150 ? -9.312 -15.828 -8.664 1 98.94 150 GLY B O 1
ATOM 2548 N N . ILE B 1 151 ? -9.797 -17.688 -9.852 1 98.88 151 ILE B N 1
ATOM 2549 C CA . ILE B 1 151 ? -11.234 -17.484 -9.68 1 98.88 151 ILE B CA 1
ATOM 2550 C C . ILE B 1 151 ? -11.68 -18.062 -8.336 1 98.88 151 ILE B C 1
ATOM 2552 O O . ILE B 1 151 ? -11.398 -19.219 -8.031 1 98.88 151 ILE B O 1
ATOM 2556 N N . PRO B 1 152 ? -12.352 -17.219 -7.57 1 98.75 152 PRO B N 1
ATOM 2557 C CA . PRO B 1 152 ? -12.703 -17.672 -6.219 1 98.75 152 PRO B CA 1
ATOM 2558 C C . PRO B 1 152 ? -13.562 -18.922 -6.211 1 98.75 152 PRO B C 1
ATOM 2560 O O . PRO B 1 152 ? -14.461 -19.078 -7.047 1 98.75 152 PRO B O 1
ATOM 2563 N N . ASP B 1 153 ? -13.227 -19.844 -5.344 1 98.31 153 ASP B N 1
ATOM 2564 C CA . ASP B 1 153 ? -14.055 -21 -5.047 1 98.31 153 ASP B CA 1
ATOM 2565 C C . ASP B 1 153 ? -14.844 -20.797 -3.754 1 98.31 153 ASP B C 1
ATOM 2567 O O . ASP B 1 153 ? -14.398 -21.203 -2.68 1 98.31 153 ASP B O 1
ATOM 2571 N N . GLY B 1 154 ? -15.984 -20.188 -3.867 1 95.62 154 GLY B N 1
ATOM 2572 C CA . GLY B 1 154 ? -16.812 -19.844 -2.729 1 95.62 154 GLY B CA 1
ATOM 2573 C C . GLY B 1 154 ? -16.875 -18.359 -2.451 1 95.62 154 GLY B C 1
ATOM 2574 O O . GLY B 1 154 ? -16.281 -17.562 -3.178 1 95.62 154 GLY B O 1
ATOM 2575 N N . ASP B 1 155 ? -17.641 -18.062 -1.458 1 92 155 ASP B N 1
ATOM 2576 C CA . ASP B 1 155 ? -17.812 -16.656 -1.085 1 92 155 ASP B CA 1
ATOM 2577 C C . ASP B 1 155 ? -17.25 -16.391 0.309 1 92 155 ASP B C 1
ATOM 2579 O O . ASP B 1 155 ? -17.344 -17.25 1.196 1 92 155 ASP B O 1
ATOM 2583 N N . VAL B 1 156 ? -16.516 -15.344 0.387 1 95.5 156 VAL B N 1
ATOM 2584 C CA . VAL B 1 156 ? -16.047 -14.867 1.688 1 95.5 156 VAL B CA 1
ATOM 2585 C C . VAL B 1 156 ? -16.828 -13.609 2.078 1 95.5 156 VAL B C 1
ATOM 2587 O O . VAL B 1 156 ? -16.984 -12.695 1.265 1 95.5 156 VAL B O 1
ATOM 2590 N N . LYS B 1 157 ? -17.297 -13.562 3.344 1 96.5 157 LYS B N 1
ATOM 2591 C CA . LYS B 1 157 ? -18.109 -12.445 3.814 1 96.5 157 LYS B CA 1
ATOM 2592 C C . LYS B 1 157 ? -17.297 -11.148 3.824 1 96.5 157 LYS B C 1
ATOM 2594 O O . LYS B 1 157 ? -16.156 -11.125 4.297 1 96.5 157 LYS B O 1
ATOM 2599 N N . PRO B 1 158 ? -17.922 -10.117 3.256 1 97.44 158 PRO B N 1
ATOM 2600 C CA . PRO B 1 158 ? -17.25 -8.82 3.34 1 97.44 158 PRO B CA 1
ATOM 2601 C C . PRO B 1 158 ? -17.094 -8.328 4.777 1 97.44 158 PRO B C 1
ATOM 2603 O O . PRO B 1 158 ? -17.75 -8.836 5.684 1 97.44 158 PRO B O 1
ATOM 2606 N N . HIS B 1 159 ? -16.109 -7.406 4.953 1 97.75 159 HIS B N 1
ATOM 2607 C CA . HIS B 1 159 ? -16.062 -6.656 6.203 1 97.75 159 HIS B CA 1
ATOM 2608 C C . HIS B 1 159 ? -17.25 -5.695 6.312 1 97.75 159 HIS B C 1
ATOM 2610 O O . HIS B 1 159 ? -17.938 -5.438 5.324 1 97.75 159 HIS B O 1
ATOM 2616 N N . THR B 1 160 ? -17.5 -5.258 7.551 1 97.25 160 THR B N 1
ATOM 2617 C CA . THR B 1 160 ? -18.422 -4.156 7.812 1 97.25 160 THR B CA 1
ATOM 2618 C C . THR B 1 160 ? -17.75 -3.061 8.625 1 97.25 160 THR B C 1
ATOM 2620 O O . THR B 1 160 ? -16.656 -3.264 9.156 1 97.25 160 THR B O 1
ATOM 2623 N N . LEU B 1 161 ? -18.406 -1.928 8.68 1 96.62 161 LEU B N 1
ATOM 2624 C CA . LEU B 1 161 ? -17.844 -0.824 9.453 1 96.62 161 LEU B CA 1
ATOM 2625 C C . LEU B 1 161 ? -17.812 -1.16 10.938 1 96.62 161 LEU B C 1
ATOM 2627 O O . LEU B 1 161 ? -17.109 -0.51 11.711 1 96.62 161 LEU B O 1
ATOM 2631 N N . GLU B 1 162 ? -18.469 -2.168 11.336 1 95.5 162 GLU B N 1
ATOM 2632 C CA . GLU B 1 162 ? -18.438 -2.619 12.727 1 95.5 162 GLU B CA 1
ATOM 2633 C C . GLU B 1 162 ? -17.141 -3.338 13.039 1 95.5 162 GLU B C 1
ATOM 2635 O O . GLU B 1 162 ? -16.781 -3.5 14.211 1 95.5 162 GLU B O 1
ATOM 2640 N N . ASP B 1 163 ? -16.391 -3.762 12.008 1 94.44 163 ASP B N 1
ATOM 2641 C CA . ASP B 1 163 ? -15.156 -4.527 12.164 1 94.44 163 ASP B CA 1
ATOM 2642 C C . ASP B 1 163 ? -13.984 -3.613 12.508 1 94.44 163 ASP B C 1
ATOM 2644 O O . ASP B 1 163 ? -12.93 -4.082 12.945 1 94.44 163 ASP B O 1
ATOM 2648 N N . ILE B 1 164 ? -14.18 -2.277 12.32 1 96.75 164 ILE B N 1
ATOM 2649 C CA . ILE B 1 164 ? -13.023 -1.4 12.477 1 96.75 164 ILE B CA 1
ATOM 2650 C C . ILE B 1 164 ? -12.82 -1.074 13.953 1 96.75 164 ILE B C 1
ATOM 2652 O O . ILE B 1 164 ? -13.781 -1.033 14.727 1 96.75 164 ILE B O 1
ATOM 2656 N N . ASP B 1 165 ? -11.578 -0.875 14.336 1 97.69 165 ASP B N 1
ATOM 2657 C CA . ASP B 1 165 ? -11.195 -0.507 15.695 1 97.69 165 ASP B CA 1
ATOM 2658 C C . ASP B 1 165 ? -10.883 0.984 15.797 1 97.69 165 ASP B C 1
ATOM 2660 O O . ASP B 1 165 ? -9.734 1.395 15.617 1 97.69 165 ASP B O 1
ATOM 2664 N N . LYS B 1 166 ? -11.797 1.733 16.234 1 96.81 166 LYS B N 1
ATOM 2665 C CA . LYS B 1 166 ? -11.68 3.188 16.266 1 96.81 166 LYS B CA 1
ATOM 2666 C C . LYS B 1 166 ? -10.703 3.637 17.359 1 96.81 166 LYS B C 1
ATOM 2668 O O . LYS B 1 166 ? -10.281 4.793 17.375 1 96.81 166 LYS B O 1
ATOM 2673 N N . ASN B 1 167 ? -10.312 2.752 18.219 1 97.5 167 ASN B N 1
ATOM 2674 C CA . ASN B 1 167 ? -9.352 3.102 19.266 1 97.5 167 ASN B CA 1
ATOM 2675 C C . ASN B 1 167 ? -7.961 3.344 18.688 1 97.5 167 ASN B C 1
ATOM 2677 O O . ASN B 1 167 ? -7.086 3.871 19.375 1 97.5 167 ASN B O 1
ATOM 2681 N N . LYS B 1 168 ? -7.785 2.996 17.422 1 98.5 168 LYS B N 1
ATOM 2682 C CA . LYS B 1 168 ? -6.504 3.199 16.75 1 98.5 168 LYS B CA 1
ATOM 2683 C C . LYS B 1 168 ? -6.367 4.633 16.25 1 98.5 168 LYS B C 1
ATOM 2685 O O . LYS B 1 168 ? -5.328 5.012 15.703 1 98.5 168 LYS B O 1
ATOM 2690 N N . VAL B 1 169 ? -7.387 5.434 16.406 1 98.5 169 VAL B N 1
ATOM 2691 C CA . VAL B 1 169 ? -7.383 6.828 15.984 1 98.5 169 VAL B CA 1
ATOM 2692 C C . VAL B 1 169 ? -7.152 7.734 17.188 1 98.5 169 VAL B C 1
ATOM 2694 O O . VAL B 1 169 ? -7.855 7.629 18.203 1 98.5 169 VAL B O 1
ATOM 2697 N N . HIS B 1 170 ? -6.141 8.586 17.047 1 98.06 170 HIS B N 1
ATOM 2698 C CA . HIS B 1 170 ? -5.781 9.492 18.125 1 98.06 170 HIS B CA 1
ATOM 2699 C C . HIS B 1 170 ? -5.711 10.938 17.641 1 98.06 170 HIS B C 1
ATOM 2701 O O . HIS B 1 170 ? -4.992 11.242 16.688 1 98.06 170 HIS B O 1
ATOM 2707 N N . PHE B 1 171 ? -6.402 11.812 18.359 1 95.12 171 PHE B N 1
ATOM 2708 C CA . PHE B 1 171 ? -6.34 13.234 18.062 1 95.12 171 PHE B CA 1
ATOM 2709 C C . PHE B 1 171 ? -5.332 13.938 18.969 1 95.12 171 PHE B C 1
ATOM 2711 O O . PHE B 1 171 ? -5.395 13.797 20.203 1 95.12 171 PHE B O 1
ATOM 2718 N N . LEU B 1 172 ? -4.293 14.469 18.5 1 85.81 172 LEU B N 1
ATOM 2719 C CA . LEU B 1 172 ? -3.201 15.016 19.297 1 85.81 172 LEU B CA 1
ATOM 2720 C C . LEU B 1 172 ? -3.465 16.469 19.656 1 85.81 172 LEU B C 1
ATOM 2722 O O . LEU B 1 172 ? -2.938 16.984 20.656 1 85.81 172 LEU B O 1
ATOM 2726 N N . PHE B 1 173 ? -4.246 17.203 18.906 1 72.56 173 PHE B N 1
ATOM 2727 C CA . PHE B 1 173 ? -4.395 18.625 19.25 1 72.56 173 PHE B CA 1
ATOM 2728 C C . PHE B 1 173 ? -5.762 19.141 18.828 1 72.56 173 PHE B C 1
ATOM 2730 O O . PHE B 1 173 ? -6.375 18.609 17.891 1 72.56 173 PHE B O 1
#

Nearest PDB structures (foldseek):
  8cqu-assembly1_A  TM=9.802E-01  e=5.381E-22  Bacteroides thetaiotaomicron
  5j6c-assembly1_B  TM=9.750E-01  e=6.720E-20  Clostridioides difficile R20291
  3m5k-assembly1_B  TM=9.569E-01  e=3.236E-18  Parabacteroides distasonis ATCC 8503
  8cqu-assembly1_B  TM=9.450E-01  e=8.941E-18  Bacteroides thetaiotaomicron
  4eo3-assembly1_B  TM=7.882E-01  e=5.638E-13  Thermotoga maritima